Protein AF-A0A2N1M7S3-F1 (afdb_monomer_lite)

Secondary structure (DSSP, 8-state):
--HHHHHHHHHH-HHHHTSTTTHHHHHHHHTTEEE---TT--SS--EEEETTEEEE----EEEHHHHHHEEEEEEPPGGGT-S-SSPPEEEEE-HHHHHHHHHHHHHHHHHHHHHHHHHHHHHHHHHHHHHHHHHHHH-HHHHHHHHTT----PPP---EEE--SSS-EEE-SHHHHHHHHHHHHHHSS---SS--SSGGGS-HHHHHHSSPPTTS-GGGGTTTTSPPPHHHHHHHHHHSPSSPPP-TT---HHHHHT--HHHHHHHHHHHHHHHHHT---HHHHTT-

Sequence (288 aa):
MHLDTYYPIYFNRPSTASQRAYRLLYHLLSHGYEETFPVNASDSLGTFHRDDQVTRIDYVWSCSMLKSFALTSYIFDAQDTCSSDHNPIITQDGFNFLLKSLKTISSALHGLLLLKEKDFQNSSIRAKLDDRDNNFETDISSFIDSALSRTRRRITLDRVFIDHPTQPKLLTDPLDIDDAVINHFQNFVPIKSSPPDNISDLPQRWSSAYHPMDDVDSSIYNSLLDPPTLEEWLSTVSSMPNDKAPGPSMITYEMLKHLGPNTSALVLILVQSCFHTADIPDLWRQAM

Radius of gyration: 50.98 Å; chains: 1; bounding box: 104×65×114 Å

Structure (mmCIF, N/CA/C/O backbone):
data_AF-A0A2N1M7S3-F1
#
_entry.id   AF-A0A2N1M7S3-F1
#
loop_
_atom_site.group_PDB
_atom_site.id
_atom_site.type_symbol
_atom_site.label_atom_id
_atom_site.label_alt_id
_atom_site.label_comp_id
_atom_site.label_asym_id
_atom_site.label_entity_id
_atom_site.label_seq_id
_atom_site.pdbx_PDB_ins_code
_atom_site.Cartn_x
_atom_site.Cartn_y
_atom_site.Cartn_z
_atom_site.occupancy
_atom_site.B_iso_or_equiv
_atom_site.auth_seq_id
_atom_site.auth_comp_id
_atom_site.auth_asym_id
_atom_site.auth_atom_id
_atom_site.pdbx_PDB_model_num
ATOM 1 N N . MET A 1 1 ? -50.279 -18.427 59.070 1.00 56.03 1 MET A N 1
ATOM 2 C CA . MET A 1 1 ? -49.983 -19.625 58.245 1.00 56.03 1 MET A CA 1
ATOM 3 C C . MET A 1 1 ? -48.495 -19.868 58.365 1.00 56.03 1 MET A C 1
ATOM 5 O O . MET A 1 1 ? -47.764 -18.953 58.036 1.00 56.03 1 MET A O 1
ATOM 9 N N . HIS A 1 2 ? -48.062 -21.020 58.882 1.00 67.94 2 HIS A N 1
ATOM 10 C CA . HIS A 1 2 ? -46.645 -21.258 59.170 1.00 67.94 2 HIS A CA 1
ATOM 11 C C . HIS A 1 2 ? -45.847 -21.517 57.885 1.00 67.94 2 HIS A C 1
ATOM 13 O O . HIS A 1 2 ? -46.231 -22.387 57.098 1.00 67.94 2 HIS A O 1
ATOM 19 N N . LEU A 1 3 ? -44.748 -20.782 57.671 1.00 71.19 3 LEU A N 1
ATOM 20 C CA . LEU A 1 3 ? -43.849 -20.982 56.526 1.00 71.19 3 LEU A CA 1
ATOM 21 C C . LEU A 1 3 ? -43.337 -22.423 56.422 1.00 71.19 3 LEU A C 1
ATOM 23 O O . LEU A 1 3 ? -43.248 -22.955 55.317 1.00 71.19 3 LEU A O 1
ATOM 27 N N . ASP A 1 4 ? -43.145 -23.091 57.559 1.00 74.25 4 ASP A N 1
ATOM 28 C CA . ASP A 1 4 ? -42.771 -24.509 57.649 1.00 74.25 4 ASP A CA 1
ATOM 29 C C . ASP A 1 4 ? -43.756 -25.438 56.932 1.00 74.25 4 ASP A C 1
ATOM 31 O O . ASP A 1 4 ? -43.388 -26.490 56.415 1.00 74.25 4 ASP A O 1
ATOM 35 N N . THR A 1 5 ? -45.031 -25.045 56.868 1.00 79.12 5 THR A N 1
ATOM 36 C CA . THR A 1 5 ? -46.065 -25.791 56.142 1.00 79.12 5 THR A CA 1
ATOM 37 C C . THR A 1 5 ? -46.081 -25.434 54.655 1.00 79.12 5 THR A C 1
ATOM 39 O O . THR A 1 5 ? -46.491 -26.246 53.828 1.00 79.12 5 THR A O 1
ATOM 42 N N . TYR A 1 6 ? -45.635 -24.229 54.294 1.00 83.75 6 TYR A N 1
ATOM 43 C CA . TYR A 1 6 ? -45.672 -23.734 52.921 1.00 83.75 6 TYR A CA 1
ATOM 44 C C . TYR A 1 6 ? -44.452 -24.145 52.086 1.00 83.75 6 TYR A C 1
ATOM 46 O O . TYR A 1 6 ? -44.628 -24.547 50.935 1.00 83.75 6 TYR A O 1
ATOM 54 N N . TYR A 1 7 ? -43.236 -24.118 52.643 1.00 85.19 7 TYR A N 1
ATOM 55 C CA . TYR A 1 7 ? -42.016 -24.502 51.918 1.00 85.19 7 TYR A CA 1
ATOM 56 C C . TYR A 1 7 ? -42.112 -25.896 51.263 1.00 85.19 7 TYR A C 1
ATOM 58 O O . TYR A 1 7 ? -41.830 -26.004 50.065 1.00 85.19 7 TYR A O 1
ATOM 66 N N . PRO A 1 8 ? -42.595 -26.955 51.948 1.00 87.31 8 PRO A N 1
ATOM 67 C CA . PRO A 1 8 ? -42.779 -28.263 51.320 1.00 87.31 8 PRO A CA 1
ATOM 68 C C . PRO A 1 8 ? -43.781 -28.248 50.160 1.00 87.31 8 PRO A C 1
ATOM 70 O O . PRO A 1 8 ? -43.613 -29.000 49.202 1.00 87.31 8 PRO A O 1
ATOM 73 N N . ILE A 1 9 ? -44.818 -27.405 50.221 1.00 84.88 9 ILE A N 1
ATOM 74 C CA . ILE A 1 9 ? -45.814 -27.260 49.150 1.00 84.88 9 ILE A CA 1
ATOM 75 C C . ILE A 1 9 ? -45.188 -26.545 47.951 1.00 84.88 9 ILE A C 1
ATOM 77 O O . ILE A 1 9 ? -45.382 -26.983 46.821 1.00 84.88 9 ILE A O 1
ATOM 81 N N . TYR A 1 10 ? -44.406 -25.491 48.187 1.00 86.25 10 TYR A N 1
ATOM 82 C CA . TYR A 1 10 ? -43.707 -24.756 47.136 1.00 86.25 10 TYR A CA 1
ATOM 83 C C . TYR A 1 10 ? -42.736 -25.647 46.351 1.00 86.25 10 TYR A C 1
ATOM 85 O O . TYR A 1 10 ? -42.831 -25.719 45.127 1.00 86.25 10 TYR A O 1
ATOM 93 N N . PHE A 1 11 ? -41.862 -26.384 47.046 1.00 86.69 11 PHE A N 1
ATOM 94 C CA . PHE A 1 11 ? -40.849 -27.219 46.393 1.00 86.69 11 PHE A CA 1
ATOM 95 C C . PHE A 1 11 ? -41.417 -28.493 45.756 1.00 86.69 11 PHE A C 1
ATOM 97 O O . PHE A 1 11 ? -40.947 -28.900 44.697 1.00 86.69 11 PHE A O 1
ATOM 104 N N . ASN A 1 12 ? -42.433 -29.120 46.363 1.00 89.62 12 ASN A N 1
ATOM 105 C CA . ASN A 1 12 ? -42.931 -30.422 45.900 1.00 89.62 12 ASN A CA 1
ATOM 106 C C . ASN A 1 12 ? -44.232 -30.344 45.081 1.00 89.62 12 ASN A C 1
ATOM 108 O O . ASN A 1 12 ? -44.591 -31.316 44.418 1.00 89.62 12 ASN A O 1
ATOM 112 N N . ARG A 1 13 ? -44.986 -29.234 45.145 1.00 87.88 13 ARG A N 1
ATOM 113 C CA . ARG A 1 13 ? -46.305 -29.068 44.493 1.00 87.88 13 ARG A CA 1
ATOM 114 C C . ARG A 1 13 ? -46.507 -27.645 43.929 1.00 87.88 13 ARG A C 1
ATOM 116 O O . ARG A 1 13 ? -47.438 -26.944 44.342 1.00 87.88 13 ARG A O 1
ATOM 123 N N . PRO A 1 14 ? -45.711 -27.212 42.934 1.00 83.50 14 PRO A N 1
ATOM 124 C CA . PRO A 1 14 ? -45.718 -25.831 42.435 1.00 83.50 14 PRO A CA 1
ATOM 125 C C . PRO A 1 14 ? -47.067 -25.369 41.853 1.00 83.50 14 PRO A C 1
ATOM 127 O O . PRO A 1 14 ? -47.434 -24.204 41.992 1.00 83.50 14 PRO A O 1
ATOM 130 N N . SER A 1 15 ? -47.865 -26.274 41.274 1.00 83.94 15 SER A N 1
ATOM 131 C CA . SER A 1 15 ? -49.229 -25.975 40.799 1.00 83.94 15 SER A CA 1
ATOM 132 C C . SER A 1 15 ? -50.220 -25.667 41.927 1.00 83.94 15 SER A C 1
ATOM 134 O O . SER A 1 15 ? -51.195 -24.950 41.721 1.00 83.94 15 SER A O 1
ATOM 136 N N . THR A 1 16 ? -49.984 -26.212 43.122 1.00 84.81 16 THR A N 1
ATOM 137 C CA . THR A 1 16 ? -50.771 -25.916 44.328 1.00 84.81 16 THR A CA 1
ATOM 138 C C . THR A 1 16 ? -50.261 -24.640 44.992 1.00 84.81 16 THR A C 1
ATOM 140 O O . THR A 1 16 ? -51.052 -23.808 45.429 1.00 84.81 16 THR A O 1
ATOM 143 N N . ALA A 1 17 ? -48.940 -24.448 45.001 1.00 83.50 17 ALA A N 1
ATOM 144 C CA . ALA A 1 17 ? -48.299 -23.260 45.550 1.00 83.50 17 ALA A CA 1
ATOM 145 C C . ALA A 1 17 ? -48.655 -21.968 44.790 1.00 83.50 17 ALA A C 1
ATOM 147 O O . ALA A 1 17 ? -48.697 -20.904 45.389 1.00 83.50 17 ALA A O 1
ATOM 148 N N . SER A 1 18 ? -48.978 -22.033 43.496 1.00 84.31 18 SER A N 1
ATOM 149 C CA . SER A 1 18 ? -49.369 -20.854 42.704 1.00 84.31 18 SER A CA 1
ATOM 150 C C . SER A 1 18 ? -50.844 -20.438 42.851 1.00 84.31 18 SER A C 1
ATOM 152 O O . SER A 1 18 ? -51.267 -19.432 42.273 1.00 84.31 18 SER A O 1
ATOM 154 N N . GLN A 1 19 ? -51.649 -21.178 43.623 1.00 88.06 19 GLN A N 1
ATOM 155 C CA . GLN A 1 19 ? -53.076 -20.893 43.799 1.00 88.06 19 GLN A CA 1
ATOM 156 C C . GLN A 1 19 ? -53.338 -19.633 44.637 1.00 88.06 19 GLN A C 1
ATOM 158 O O . GLN A 1 19 ? -52.488 -19.159 45.388 1.00 88.06 19 GLN A O 1
ATOM 163 N N . ARG A 1 20 ? -54.569 -19.104 44.552 1.00 78.44 20 ARG A N 1
ATOM 164 C CA . ARG A 1 20 ? -54.991 -17.840 45.188 1.00 78.44 20 ARG A CA 1
ATOM 165 C C . ARG A 1 20 ? -54.622 -17.735 46.673 1.00 78.44 20 ARG A C 1
ATOM 167 O O . ARG A 1 20 ? -54.255 -16.650 47.105 1.00 78.44 20 ARG A O 1
ATOM 174 N N . ALA A 1 21 ? -54.687 -18.836 47.423 1.00 81.81 21 ALA A N 1
ATOM 175 C CA . ALA A 1 21 ? -54.357 -18.865 48.850 1.00 81.81 21 ALA A CA 1
ATOM 176 C C . ALA A 1 21 ? -52.867 -18.600 49.154 1.00 81.81 21 ALA A C 1
ATOM 178 O O . ALA A 1 21 ? -52.540 -18.150 50.246 1.00 81.81 21 ALA A O 1
ATOM 179 N N . TYR A 1 22 ? -51.977 -18.842 48.190 1.00 81.81 22 TYR A N 1
ATOM 180 C CA . TYR A 1 22 ? -50.519 -18.820 48.357 1.00 81.81 22 TYR A CA 1
ATOM 181 C C . TYR A 1 22 ? -49.803 -17.876 47.387 1.00 81.81 22 TYR A C 1
ATOM 183 O O . TYR A 1 22 ? -48.579 -17.760 47.398 1.00 81.81 22 TYR A O 1
ATOM 191 N N . ARG A 1 23 ? -50.570 -17.179 46.545 1.00 84.69 23 ARG A N 1
ATOM 192 C CA . ARG A 1 23 ? -50.072 -16.400 45.409 1.00 84.69 23 ARG A CA 1
ATOM 193 C C . ARG A 1 23 ? -48.968 -15.406 45.782 1.00 84.69 23 ARG A C 1
ATOM 195 O O . ARG A 1 23 ? -48.033 -15.239 45.008 1.00 84.69 23 ARG A O 1
ATOM 202 N N . LEU A 1 24 ? -49.063 -14.773 46.954 1.00 83.44 24 LEU A N 1
ATOM 203 C CA . LEU A 1 24 ? -48.052 -13.830 47.442 1.00 83.44 24 LEU A CA 1
ATOM 204 C C . LEU A 1 24 ? -46.734 -14.532 47.797 1.00 83.44 24 LEU A C 1
ATOM 206 O O . LEU A 1 24 ? -45.680 -14.133 47.314 1.00 83.44 24 LEU A O 1
ATOM 210 N N . LEU A 1 25 ? -46.793 -15.602 48.593 1.00 85.12 25 LEU A N 1
ATOM 211 C CA . LEU A 1 25 ? -45.605 -16.358 48.998 1.00 85.12 25 LEU A CA 1
ATOM 212 C C . LEU A 1 25 ? -44.925 -17.017 47.790 1.00 85.12 25 LEU A C 1
ATOM 214 O O . LEU A 1 25 ? -43.701 -17.037 47.693 1.00 85.12 25 LEU A O 1
ATOM 218 N N . TYR A 1 26 ? -45.715 -17.515 46.834 1.00 87.25 26 TYR A N 1
ATOM 219 C CA . TYR A 1 26 ? -45.204 -18.017 45.559 1.00 87.25 26 TYR A CA 1
ATOM 220 C C . TYR A 1 26 ? -44.494 -16.925 44.761 1.00 87.25 26 TYR A C 1
ATOM 222 O O . TYR A 1 26 ? -43.410 -17.157 44.230 1.00 87.25 26 TYR A O 1
ATOM 230 N N . HIS A 1 27 ? -45.086 -15.731 44.675 1.00 88.38 27 HIS A N 1
ATOM 231 C CA . HIS A 1 27 ? -44.488 -14.606 43.964 1.00 88.38 27 HIS A CA 1
ATOM 232 C C . HIS A 1 27 ? -43.131 -14.216 44.563 1.00 88.38 27 HIS A C 1
ATOM 234 O O . HIS A 1 27 ? -42.156 -14.127 43.824 1.00 88.38 27 HIS A O 1
ATOM 240 N N . LEU A 1 28 ? -43.048 -14.077 45.887 1.00 86.19 28 LEU A N 1
ATOM 241 C CA . LEU A 1 28 ? -41.812 -13.712 46.583 1.00 86.19 28 LEU A CA 1
ATOM 242 C C . LEU A 1 28 ? -40.692 -14.735 46.332 1.00 86.19 28 LEU A C 1
ATOM 244 O O . LEU A 1 28 ? -39.624 -14.367 45.844 1.00 86.19 28 LEU A O 1
ATOM 248 N N . LEU A 1 29 ? -40.959 -16.024 46.556 1.00 86.75 29 LEU A N 1
ATOM 249 C CA . LEU A 1 29 ? -39.958 -17.077 46.345 1.00 86.75 29 LEU A CA 1
ATOM 250 C C . LEU A 1 29 ? -39.549 -17.227 44.875 1.00 86.75 29 LEU A C 1
ATOM 252 O O . LEU A 1 29 ? -38.367 -17.390 44.577 1.00 86.75 29 LEU A O 1
ATOM 256 N N . SER A 1 30 ? -40.503 -17.145 43.942 1.00 87.38 30 SER A N 1
ATOM 257 C CA . SER A 1 30 ? -40.207 -17.267 42.504 1.00 87.38 30 SER A CA 1
ATOM 258 C C . SER A 1 30 ? -39.369 -16.111 41.956 1.00 87.38 30 SER A C 1
ATOM 260 O O . SER A 1 30 ? -38.712 -16.279 40.932 1.00 87.38 30 SER A O 1
ATOM 262 N N . HIS A 1 31 ? -39.357 -14.964 42.642 1.00 86.56 31 HIS A N 1
ATOM 263 C CA . HIS A 1 31 ? -38.557 -13.791 42.283 1.00 86.56 31 HIS A CA 1
ATOM 264 C C . HIS A 1 31 ? -37.302 -13.639 43.161 1.00 86.56 31 HIS A C 1
ATOM 266 O O . HIS A 1 31 ? -36.657 -12.593 43.129 1.00 86.56 31 HIS A O 1
ATOM 272 N N . GLY A 1 32 ? -36.932 -14.673 43.929 1.00 83.75 32 GLY A N 1
ATOM 273 C CA . GLY A 1 32 ? -35.680 -14.706 44.694 1.00 83.75 32 GLY A CA 1
ATOM 274 C C . GLY A 1 32 ? -35.678 -13.852 45.964 1.00 83.75 32 GLY A C 1
ATOM 275 O O . GLY A 1 32 ? -34.606 -13.498 46.457 1.00 83.75 32 GLY A O 1
ATOM 276 N N . TYR A 1 33 ? -36.856 -13.507 46.492 1.00 83.94 33 TYR A N 1
ATOM 277 C CA . TYR A 1 33 ? -36.962 -12.934 47.830 1.00 83.94 33 TYR A CA 1
ATOM 278 C C . TYR A 1 33 ? -36.791 -14.034 48.874 1.00 83.94 33 TYR A C 1
ATOM 280 O O . TYR A 1 33 ? -37.297 -15.147 48.723 1.00 83.94 33 TYR A O 1
ATOM 288 N N . GLU A 1 34 ? -36.105 -13.694 49.953 1.00 81.19 34 GLU A N 1
ATOM 289 C CA . GLU A 1 34 ? -35.848 -14.563 51.091 1.00 81.19 34 GLU A CA 1
ATOM 290 C C . GLU A 1 34 ? -36.467 -13.967 52.351 1.00 81.19 34 GLU A C 1
ATOM 292 O O . GLU A 1 34 ? -36.552 -12.746 52.506 1.00 81.19 34 GLU A O 1
ATOM 297 N N . GLU A 1 35 ? -36.852 -14.833 53.280 1.00 77.25 35 GLU A N 1
ATOM 298 C CA . GLU A 1 35 ? -37.210 -14.410 54.626 1.00 77.25 35 GLU A CA 1
ATOM 299 C C . GLU A 1 35 ? -35.984 -13.799 55.332 1.00 77.25 35 GLU A C 1
ATOM 301 O O . GLU A 1 35 ? -34.856 -14.315 55.265 1.00 77.25 35 GLU A O 1
ATOM 306 N N . THR A 1 36 ? -36.203 -12.667 55.994 1.00 71.25 36 THR A N 1
ATOM 307 C CA . THR A 1 36 ? -35.181 -11.931 56.739 1.00 71.25 36 THR A CA 1
ATOM 308 C C . THR A 1 36 ? -35.584 -11.776 58.191 1.00 71.25 36 THR A C 1
ATOM 310 O O . THR A 1 36 ? -36.668 -11.276 58.481 1.00 71.25 36 THR A O 1
ATOM 313 N N . PHE A 1 37 ? -34.675 -12.127 59.098 1.00 66.81 37 PHE A N 1
ATOM 314 C CA . PHE A 1 37 ? -34.850 -11.920 60.531 1.00 66.81 37 PHE A CA 1
ATOM 315 C C . PHE A 1 37 ? -34.130 -10.631 60.953 1.00 66.81 37 PHE A C 1
ATOM 317 O O . PHE A 1 37 ? -32.924 -10.515 60.710 1.00 66.81 37 PHE A O 1
ATOM 324 N N . PRO A 1 38 ? -34.825 -9.648 61.553 1.00 61.34 38 PRO A N 1
ATOM 325 C CA . PRO A 1 38 ? -34.168 -8.485 62.127 1.00 61.34 38 PRO A CA 1
ATOM 326 C C . PRO A 1 38 ? -33.358 -8.904 63.361 1.00 61.34 38 PRO A C 1
ATOM 328 O O . PRO A 1 38 ? -33.776 -9.762 64.135 1.00 61.34 38 PRO A O 1
ATOM 331 N N . VAL A 1 39 ? -32.197 -8.274 63.556 1.00 55.41 39 VAL A N 1
ATOM 332 C CA . VAL A 1 39 ? -31.203 -8.653 64.584 1.00 55.41 39 VAL A CA 1
ATOM 333 C C . VAL A 1 39 ? -31.755 -8.556 66.017 1.00 55.41 39 VAL A C 1
ATOM 335 O O . VAL A 1 39 ? -31.277 -9.255 66.904 1.00 55.41 39 VAL A O 1
ATOM 338 N N . ASN A 1 40 ? -32.790 -7.737 66.235 1.00 51.50 40 ASN A N 1
ATOM 339 C CA . ASN A 1 40 ? -33.391 -7.484 67.548 1.00 51.50 40 ASN A CA 1
ATOM 340 C C . ASN A 1 40 ? -34.752 -8.157 67.774 1.00 51.50 40 ASN A C 1
ATOM 342 O O . ASN A 1 40 ? -35.423 -7.836 68.756 1.00 51.50 40 ASN A O 1
ATOM 346 N N . ALA A 1 41 ? -35.186 -9.071 66.903 1.00 54.47 41 ALA A N 1
ATOM 347 C CA . ALA A 1 41 ? -36.333 -9.897 67.251 1.00 54.47 41 ALA A CA 1
ATOM 348 C C . ALA A 1 41 ? -35.929 -10.805 68.423 1.00 54.47 41 ALA A C 1
ATOM 350 O O . ALA A 1 41 ? -35.120 -11.718 68.262 1.00 54.47 41 ALA A O 1
ATOM 351 N N . SER A 1 42 ? -36.503 -10.562 69.608 1.00 55.09 42 SER A N 1
ATOM 352 C CA . SER A 1 42 ? -36.704 -11.644 70.577 1.00 55.09 42 SER A CA 1
ATOM 353 C C . SER A 1 42 ? -37.627 -12.692 69.936 1.00 55.09 42 SER A C 1
ATOM 355 O O . SER A 1 42 ? -37.965 -12.570 68.762 1.00 55.09 42 SER A O 1
ATOM 357 N N . ASP A 1 43 ? -38.060 -13.729 70.646 1.00 58.72 43 ASP A N 1
ATOM 358 C CA . ASP A 1 43 ? -38.834 -14.857 70.087 1.00 58.72 43 ASP A CA 1
ATOM 359 C C . ASP A 1 43 ? -40.128 -14.487 69.289 1.00 58.72 43 ASP A C 1
ATOM 361 O O . ASP A 1 43 ? -40.841 -15.368 68.810 1.00 58.72 43 ASP A O 1
ATOM 365 N N . SER A 1 44 ? -40.448 -13.194 69.114 1.00 64.88 44 SER A N 1
ATOM 366 C CA . SER A 1 44 ? -41.440 -12.644 68.186 1.00 64.88 44 SER A CA 1
ATOM 367 C C . SER A 1 44 ? -40.939 -11.389 67.431 1.00 64.88 44 SER A C 1
ATOM 369 O O . SER A 1 44 ? -40.225 -10.562 67.994 1.00 64.88 44 SER A O 1
ATOM 371 N N . LEU A 1 45 ? -41.398 -11.186 66.185 1.00 66.69 45 LEU A N 1
ATOM 372 C CA . LEU A 1 45 ? -41.107 -10.005 65.339 1.00 66.69 45 LEU A CA 1
ATOM 373 C C . LEU A 1 45 ? -41.840 -8.712 65.771 1.00 66.69 45 LEU A C 1
ATOM 375 O O . LEU A 1 45 ? -41.744 -7.696 65.084 1.00 66.69 45 LEU A O 1
ATOM 379 N N . GLY A 1 46 ? -42.578 -8.736 66.885 1.00 71.69 46 GLY A N 1
ATOM 380 C CA . GLY A 1 46 ? -43.366 -7.604 67.382 1.00 71.69 46 GLY A CA 1
ATOM 381 C C . GLY A 1 46 ? -44.785 -7.501 66.802 1.00 71.69 46 GLY A C 1
ATOM 382 O O . GLY A 1 46 ? -45.317 -8.440 66.197 1.00 71.69 46 GLY A O 1
ATOM 383 N N . THR A 1 47 ? -45.429 -6.355 67.032 1.00 70.44 47 THR A N 1
ATOM 384 C CA . THR A 1 47 ? -46.812 -6.062 66.628 1.00 70.44 47 THR A CA 1
ATOM 385 C C . THR A 1 47 ? -46.891 -4.829 65.728 1.00 70.44 47 THR A C 1
ATOM 387 O O . THR A 1 47 ? -46.121 -3.887 65.861 1.00 70.44 47 THR A O 1
ATOM 390 N N . PHE A 1 48 ? -47.835 -4.859 64.794 1.00 69.75 48 PHE A N 1
ATOM 391 C CA . PHE A 1 48 ? -48.268 -3.774 63.924 1.00 69.75 48 PHE A CA 1
ATOM 392 C C . PHE A 1 48 ? -49.539 -3.148 64.496 1.00 69.75 48 PHE A C 1
ATOM 394 O O . PHE A 1 48 ? -50.508 -3.867 64.758 1.00 69.75 48 PHE A O 1
ATOM 401 N N . HIS A 1 49 ? -49.540 -1.827 64.646 1.00 66.88 49 HIS A N 1
ATOM 402 C CA . HIS A 1 49 ? -50.686 -1.053 65.106 1.00 66.88 49 HIS A CA 1
ATOM 403 C C . HIS A 1 49 ? -51.326 -0.300 63.931 1.00 66.88 49 HIS A C 1
ATOM 405 O O . HIS A 1 49 ? -50.645 0.369 63.158 1.00 66.88 49 HIS A O 1
ATOM 411 N N . ARG A 1 50 ? -52.652 -0.387 63.804 1.00 65.88 50 ARG A N 1
ATOM 412 C CA . ARG A 1 50 ? -53.462 0.365 62.838 1.00 65.88 50 ARG A CA 1
ATOM 413 C C . ARG A 1 50 ? -54.736 0.835 63.512 1.00 65.88 50 ARG A C 1
ATOM 415 O O . ARG A 1 50 ? -55.579 0.006 63.847 1.00 65.88 50 ARG A O 1
ATOM 422 N N . ASP A 1 51 ? -54.893 2.147 63.652 1.00 68.00 51 ASP A N 1
ATOM 423 C CA . ASP A 1 51 ? -55.989 2.735 64.425 1.00 68.00 51 ASP A CA 1
ATOM 424 C C . ASP A 1 51 ? -56.067 2.052 65.815 1.00 68.00 51 ASP A C 1
ATOM 426 O O . ASP A 1 51 ? -55.052 1.970 66.508 1.00 68.00 51 ASP A O 1
ATOM 430 N N . ASP A 1 52 ? -57.218 1.480 66.183 1.00 72.50 52 ASP A N 1
ATOM 431 C CA . ASP A 1 52 ? -57.420 0.714 67.427 1.00 72.50 52 ASP A CA 1
ATOM 432 C C . ASP A 1 52 ? -57.085 -0.793 67.308 1.00 72.50 52 ASP A C 1
ATOM 434 O O . ASP A 1 52 ? -57.336 -1.572 68.231 1.00 72.50 52 ASP A O 1
ATOM 438 N N . GLN A 1 53 ? -56.563 -1.252 66.165 1.00 66.88 53 GLN A N 1
ATOM 439 C CA . GLN A 1 53 ? -56.263 -2.664 65.913 1.00 66.88 53 GLN A CA 1
ATOM 440 C C . GLN A 1 53 ? -54.771 -2.969 66.023 1.00 66.88 53 GLN A C 1
ATOM 442 O O . GLN A 1 53 ? -53.926 -2.284 65.453 1.00 66.88 53 GLN A O 1
ATOM 447 N N . VAL A 1 54 ? -54.456 -4.069 66.708 1.00 74.38 54 VAL A N 1
ATOM 448 C CA . VAL A 1 54 ? -53.093 -4.584 66.864 1.00 74.38 54 VAL A CA 1
ATOM 449 C C . VAL A 1 54 ? -53.010 -5.955 66.207 1.00 74.38 54 VAL A C 1
ATOM 451 O O . VAL A 1 54 ? -53.765 -6.863 66.557 1.00 74.38 54 VAL A O 1
ATOM 454 N N . THR A 1 55 ? -52.092 -6.128 65.260 1.00 73.75 55 THR A N 1
ATOM 455 C CA . THR A 1 55 ? -51.838 -7.414 64.592 1.00 73.75 55 THR A CA 1
ATOM 456 C C . THR A 1 55 ? -50.388 -7.831 64.766 1.00 73.75 55 THR A C 1
ATOM 458 O O . THR A 1 55 ? -49.498 -6.993 64.801 1.00 73.75 55 THR A O 1
ATOM 461 N N . ARG A 1 56 ? -50.113 -9.127 64.888 1.00 74.06 56 ARG A N 1
ATOM 462 C CA . ARG A 1 56 ? -48.738 -9.622 65.016 1.00 74.06 56 ARG A CA 1
ATOM 463 C C . ARG A 1 56 ? -48.037 -9.627 63.657 1.00 74.06 56 ARG A C 1
ATOM 465 O O . ARG A 1 56 ? -48.638 -10.027 62.662 1.00 74.06 56 ARG A O 1
ATOM 472 N N . ILE A 1 57 ? -46.764 -9.242 63.627 1.00 75.56 57 ILE A N 1
ATOM 473 C CA . ILE A 1 57 ? -45.920 -9.429 62.444 1.00 75.56 57 ILE A CA 1
ATOM 474 C C . ILE A 1 57 ? -45.431 -10.879 62.454 1.00 75.56 57 ILE A C 1
ATOM 476 O O . ILE A 1 57 ? -44.774 -11.305 63.400 1.00 75.56 57 ILE A O 1
ATOM 480 N N . ASP A 1 58 ? -45.772 -11.646 61.418 1.00 71.94 58 ASP A N 1
ATOM 481 C CA . ASP A 1 58 ? -45.361 -13.051 61.316 1.00 71.94 58 ASP A CA 1
ATOM 482 C C . ASP A 1 58 ? -44.114 -13.241 60.435 1.00 71.94 58 ASP A C 1
ATOM 484 O O . ASP A 1 58 ? -43.314 -14.118 60.741 1.00 71.94 58 ASP A O 1
ATOM 488 N N . TYR A 1 59 ? -43.926 -12.433 59.377 1.00 74.94 59 TYR A N 1
ATOM 489 C CA . TYR A 1 59 ? -42.852 -12.615 58.383 1.00 74.94 59 TYR A CA 1
ATOM 490 C C . TYR A 1 59 ? -42.351 -11.293 57.792 1.00 74.94 59 TYR A C 1
ATOM 492 O O . TYR A 1 59 ? -43.151 -10.408 57.490 1.00 74.94 59 TYR A O 1
ATOM 500 N N . VAL A 1 60 ? -41.045 -11.207 57.525 1.00 76.19 60 VAL A N 1
ATOM 501 C CA . VAL A 1 60 ? -40.411 -10.115 56.767 1.00 76.19 60 VAL A CA 1
ATOM 502 C C . VAL A 1 60 ? -39.613 -10.717 55.612 1.00 76.19 60 VAL A C 1
ATOM 504 O O . VAL A 1 60 ? -38.887 -11.688 55.804 1.00 76.19 60 VAL A O 1
ATOM 507 N N . TRP A 1 61 ? -39.749 -10.151 54.412 1.00 79.00 61 TRP A N 1
ATOM 508 C CA . TRP A 1 61 ? -39.107 -10.649 53.192 1.00 79.00 61 TRP A CA 1
ATOM 509 C C . TRP A 1 61 ? -38.237 -9.569 52.552 1.00 79.00 61 TRP A C 1
ATOM 511 O O . TRP A 1 61 ? -38.654 -8.415 52.461 1.00 79.00 61 TRP A O 1
ATOM 521 N N . SER A 1 62 ? -37.058 -9.946 52.055 1.00 76.06 62 SER A N 1
ATOM 522 C CA . SER A 1 62 ? -36.150 -9.050 51.332 1.00 76.06 62 SER A CA 1
ATOM 523 C C . SER A 1 62 ? -35.468 -9.757 50.164 1.00 76.06 62 SER A C 1
ATOM 525 O O . SER A 1 62 ? -35.340 -10.978 50.138 1.00 76.06 62 SER A O 1
ATOM 527 N N . CYS A 1 63 ? -35.013 -8.985 49.181 1.00 78.69 63 CYS A N 1
ATOM 528 C CA . CYS A 1 63 ? -34.187 -9.504 48.095 1.00 78.69 63 CYS A CA 1
ATOM 529 C C . CYS A 1 63 ? -32.831 -9.975 48.648 1.00 78.69 63 CYS A C 1
ATOM 531 O O . CYS A 1 63 ? -32.214 -9.283 49.465 1.00 78.69 63 CYS A O 1
ATOM 533 N N . SER A 1 64 ? -32.337 -11.118 48.166 1.00 74.62 64 SER A N 1
ATOM 534 C CA . SER A 1 64 ? -31.050 -11.702 48.579 1.00 74.62 64 SER A CA 1
ATOM 535 C C . SER A 1 64 ? -29.873 -10.724 48.451 1.00 74.62 64 SER A C 1
ATOM 537 O O . SER A 1 64 ? -28.999 -10.685 49.318 1.00 74.62 64 SER A O 1
ATOM 539 N N . MET A 1 65 ? -29.888 -9.855 47.431 1.00 69.44 65 MET A N 1
ATOM 540 C CA . MET A 1 65 ? -28.888 -8.795 47.293 1.00 69.44 65 MET A CA 1
ATOM 541 C C . MET A 1 65 ? -28.926 -7.817 48.470 1.00 69.44 65 MET A C 1
ATOM 543 O O . MET A 1 65 ? -27.883 -7.544 49.051 1.00 69.44 65 MET A O 1
ATOM 547 N N . LEU A 1 66 ? -30.101 -7.326 48.873 1.00 67.62 66 LEU A N 1
ATOM 548 C CA . LEU A 1 66 ? -30.222 -6.365 49.978 1.00 67.62 66 LEU A CA 1
ATOM 549 C C . LEU A 1 66 ? -29.832 -6.989 51.320 1.00 67.62 66 LEU A C 1
ATOM 551 O O . LEU A 1 66 ? -29.140 -6.357 52.114 1.00 67.62 66 LEU A O 1
ATOM 555 N N . LYS A 1 67 ? -30.183 -8.261 51.539 1.00 67.62 67 LYS A N 1
ATOM 556 C CA . LYS A 1 67 ? -29.783 -9.024 52.731 1.00 67.62 67 LYS A CA 1
ATOM 557 C C . LYS A 1 67 ? -28.263 -9.088 52.909 1.00 67.62 67 LYS A C 1
ATOM 559 O O . LYS A 1 67 ? -27.785 -8.997 54.032 1.00 67.62 67 LYS A O 1
ATOM 564 N N . SER A 1 68 ? -27.500 -9.195 51.817 1.00 66.12 68 SER A N 1
ATOM 565 C CA . SER A 1 68 ? -26.030 -9.231 51.877 1.00 66.12 68 SER A CA 1
ATOM 566 C C . SER A 1 68 ? -25.376 -7.894 52.266 1.00 66.12 68 SER A C 1
ATOM 568 O O . SER A 1 68 ? -24.208 -7.880 52.653 1.00 66.12 68 SER A O 1
ATOM 570 N N . PHE A 1 69 ? -26.119 -6.781 52.192 1.00 62.00 69 PHE A N 1
ATOM 571 C CA . PHE A 1 69 ? -25.617 -5.428 52.474 1.00 62.00 69 PHE A CA 1
ATOM 572 C C . PHE A 1 69 ? -26.268 -4.758 53.692 1.00 62.00 69 PHE A C 1
ATOM 574 O O . PHE A 1 69 ? -25.765 -3.724 54.144 1.00 62.00 69 PHE A O 1
ATOM 581 N N . ALA A 1 70 ? -27.349 -5.332 54.222 1.00 62.66 70 ALA A N 1
ATOM 582 C CA . ALA A 1 70 ? -27.993 -4.884 55.448 1.00 62.66 70 ALA A CA 1
ATOM 583 C C . ALA A 1 70 ? -27.088 -5.205 56.648 1.00 62.66 70 ALA A C 1
ATOM 585 O O . ALA A 1 70 ? -26.852 -6.370 56.966 1.00 62.66 70 ALA A O 1
ATOM 586 N N . LEU A 1 71 ? -26.565 -4.168 57.311 1.00 59.94 71 LEU A N 1
ATOM 587 C CA . LEU A 1 71 ? -25.754 -4.323 58.524 1.00 59.94 71 LEU A CA 1
ATOM 588 C C . LEU A 1 71 ? -26.660 -4.529 59.741 1.00 59.94 71 LEU A C 1
ATOM 590 O O . LEU A 1 71 ? -26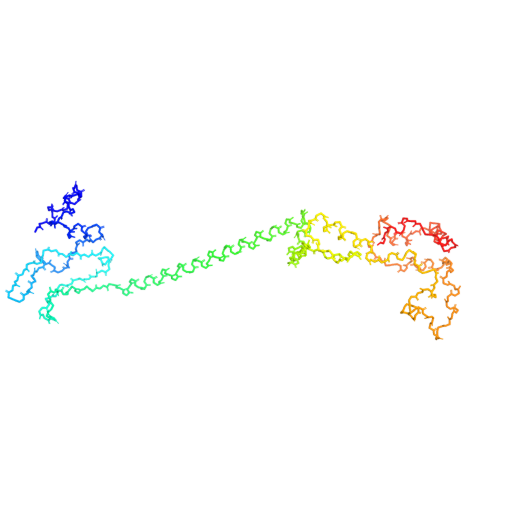.391 -5.383 60.581 1.00 59.94 71 LEU A O 1
ATOM 594 N N . THR A 1 72 ? -27.745 -3.755 59.814 1.00 60.69 72 THR A N 1
ATOM 595 C CA . THR A 1 72 ? -28.796 -3.859 60.833 1.00 60.69 72 THR A CA 1
ATOM 596 C C . THR A 1 72 ? -30.146 -3.445 60.235 1.00 60.69 72 THR A C 1
ATOM 598 O O . THR A 1 72 ? -30.216 -2.571 59.371 1.00 60.69 72 THR A O 1
ATOM 601 N N . SER A 1 73 ? -31.236 -4.083 60.667 1.00 62.19 73 SER A N 1
ATOM 602 C CA . SER A 1 73 ? -32.605 -3.738 60.260 1.00 62.19 73 SER A CA 1
ATOM 603 C C . SER A 1 73 ? -33.500 -3.589 61.486 1.00 62.19 73 SER A C 1
ATOM 605 O O . SER A 1 73 ? -33.438 -4.408 62.406 1.00 62.19 73 SER A O 1
ATOM 607 N N . TYR A 1 74 ? -34.309 -2.528 61.499 1.00 61.78 74 TYR A N 1
ATOM 608 C CA . TYR A 1 74 ? -35.226 -2.204 62.589 1.00 61.78 74 TYR A CA 1
ATOM 609 C C . TYR A 1 74 ? -36.628 -1.939 62.038 1.00 61.78 74 TYR A C 1
ATOM 611 O O . TYR A 1 74 ? -36.795 -1.268 61.017 1.00 61.78 74 TYR A O 1
ATOM 619 N N . ILE A 1 75 ? -37.636 -2.472 62.729 1.00 64.44 75 ILE A N 1
ATOM 620 C CA . ILE A 1 75 ? -39.048 -2.199 62.451 1.00 64.44 75 ILE A CA 1
ATOM 621 C C . ILE A 1 75 ? -39.463 -1.032 63.350 1.00 64.44 75 ILE A C 1
ATOM 623 O O . ILE A 1 75 ? -39.333 -1.135 64.569 1.00 64.44 75 ILE A O 1
ATOM 627 N N . PHE A 1 76 ? -39.940 0.062 62.756 1.00 62.56 76 PHE A N 1
ATOM 628 C CA . PHE A 1 76 ? -40.524 1.191 63.484 1.00 62.56 76 PHE A CA 1
ATOM 629 C C . PHE A 1 76 ? -42.050 1.138 63.406 1.00 62.56 76 PHE A C 1
ATOM 631 O O . PHE A 1 76 ? -42.610 0.719 62.388 1.00 62.56 76 PHE A O 1
ATOM 638 N N . ASP A 1 77 ? -42.719 1.569 64.477 1.00 60.78 77 ASP A N 1
ATOM 639 C CA . ASP A 1 77 ? -44.164 1.776 64.446 1.00 60.78 77 ASP A CA 1
ATOM 640 C C . ASP A 1 77 ? -44.475 3.031 63.614 1.00 60.78 77 ASP A C 1
ATOM 642 O O . ASP A 1 77 ? -43.907 4.104 63.843 1.00 60.78 77 ASP A O 1
ATOM 646 N N . ALA A 1 78 ? -45.345 2.902 62.607 1.00 57.94 78 ALA A N 1
ATOM 647 C CA . ALA A 1 78 ? -45.736 4.028 61.767 1.00 57.94 78 ALA A CA 1
ATOM 648 C C . ALA A 1 78 ? -46.445 5.127 62.565 1.00 57.94 78 ALA A C 1
ATOM 650 O O . ALA A 1 78 ? -46.336 6.288 62.172 1.00 57.94 78 ALA A O 1
ATOM 651 N N . GLN A 1 79 ? -47.112 4.800 63.682 1.00 59.25 79 GLN A N 1
ATOM 652 C CA . GLN A 1 79 ? -47.867 5.782 64.472 1.00 59.25 79 GLN A CA 1
ATOM 653 C C . GLN A 1 79 ? -46.996 6.937 64.991 1.00 59.25 79 GLN A C 1
ATOM 655 O O . GLN A 1 79 ? -47.488 8.057 65.128 1.00 59.25 79 GLN A O 1
ATOM 660 N N . ASP A 1 80 ? -45.696 6.699 65.189 1.00 58.47 80 ASP A N 1
ATOM 661 C CA . ASP A 1 80 ? -44.748 7.718 65.652 1.00 58.47 80 ASP A CA 1
ATOM 662 C C . ASP A 1 80 ? -44.289 8.680 64.537 1.00 58.47 80 ASP A C 1
ATOM 664 O O . ASP A 1 80 ? -43.673 9.709 64.820 1.00 58.47 80 ASP A O 1
ATOM 668 N N . THR A 1 81 ? -44.544 8.362 63.258 1.00 57.12 81 THR A N 1
ATOM 669 C CA . THR A 1 81 ? -43.922 9.066 62.117 1.00 57.12 81 THR A CA 1
ATOM 670 C C . THR A 1 81 ? -44.857 9.428 60.961 1.00 57.12 81 THR A C 1
ATOM 672 O O . THR A 1 81 ? -44.599 10.429 60.289 1.00 57.12 81 THR A O 1
ATOM 675 N N . CYS A 1 82 ? -45.930 8.677 60.692 1.00 57.59 82 CYS A N 1
ATOM 676 C CA . CYS A 1 82 ? -46.868 8.989 59.608 1.00 57.59 82 CYS A CA 1
ATOM 677 C C . CYS A 1 82 ? -48.249 8.330 59.776 1.00 57.59 82 CYS A C 1
ATOM 679 O O . CYS A 1 82 ? -48.398 7.290 60.402 1.00 57.59 82 CYS A O 1
ATOM 681 N N . SER A 1 83 ? -49.274 8.896 59.132 1.00 59.03 83 SER A N 1
ATOM 682 C CA . SER A 1 83 ? -50.633 8.327 59.067 1.00 59.03 83 SER A CA 1
ATOM 683 C C . SER A 1 83 ? -50.777 7.231 57.994 1.00 59.03 83 SER A C 1
ATOM 685 O O . SER A 1 83 ? -51.827 7.117 57.361 1.00 59.03 83 SER A O 1
ATOM 687 N N . SER A 1 84 ? -49.695 6.512 57.694 1.00 59.25 84 SER A N 1
ATOM 688 C CA . SER A 1 84 ? -49.657 5.469 56.666 1.00 59.25 84 SER A CA 1
ATOM 689 C C . SER A 1 84 ? -50.171 4.147 57.232 1.00 59.25 84 SER A C 1
ATOM 691 O O . SER A 1 84 ? -49.908 3.818 58.384 1.00 59.25 84 SER A O 1
ATOM 693 N N . ASP A 1 85 ? -50.839 3.346 56.404 1.00 56.81 85 ASP A N 1
ATOM 694 C CA . ASP A 1 85 ? -51.187 1.951 56.699 1.00 56.81 85 ASP A CA 1
ATOM 695 C C . ASP A 1 85 ? -50.020 0.974 56.433 1.00 56.81 85 ASP A C 1
ATOM 697 O O . ASP A 1 85 ? -50.190 -0.249 56.459 1.00 56.81 85 ASP A O 1
ATOM 701 N N . HIS A 1 86 ? -48.818 1.508 56.198 1.00 55.94 86 HIS A N 1
ATOM 702 C CA . HIS A 1 86 ? -47.576 0.769 55.992 1.00 55.94 86 HIS A CA 1
ATOM 703 C C . HIS A 1 86 ? -46.524 1.156 57.043 1.00 55.94 86 HIS A C 1
ATOM 705 O O . HIS A 1 86 ? -46.134 2.323 57.111 1.00 55.94 86 HIS A O 1
ATOM 711 N N . ASN A 1 87 ? -46.008 0.178 57.804 1.00 55.38 87 ASN A N 1
ATOM 712 C CA . ASN A 1 87 ? -44.874 0.398 58.710 1.00 55.38 87 ASN A CA 1
ATOM 713 C C . ASN A 1 87 ? -43.557 0.516 57.928 1.00 55.38 87 ASN A C 1
ATOM 715 O O . ASN A 1 87 ? -43.210 -0.411 57.186 1.00 55.38 87 ASN A O 1
ATOM 719 N N . PRO A 1 88 ? -42.794 1.611 58.095 1.00 58.06 88 PRO A N 1
ATOM 720 C CA . PRO A 1 88 ? -41.489 1.738 57.471 1.00 58.06 88 PRO A CA 1
ATOM 721 C C . PRO A 1 88 ? -40.485 0.791 58.145 1.00 58.06 88 PRO A C 1
ATOM 723 O O . PRO A 1 88 ? -40.248 0.851 59.352 1.00 58.06 88 PRO A O 1
ATOM 726 N N . ILE A 1 89 ? -39.853 -0.075 57.351 1.00 59.94 89 ILE A N 1
ATOM 727 C CA . ILE A 1 89 ? -38.655 -0.810 57.770 1.00 59.94 89 ILE A CA 1
ATOM 728 C C . ILE A 1 89 ? -37.458 0.074 57.429 1.00 59.94 89 ILE A C 1
ATOM 730 O O . ILE A 1 89 ? -37.231 0.373 56.256 1.00 59.94 89 ILE A O 1
ATOM 734 N N . ILE A 1 90 ? -36.693 0.493 58.439 1.00 57.94 90 ILE A N 1
ATOM 735 C CA . ILE A 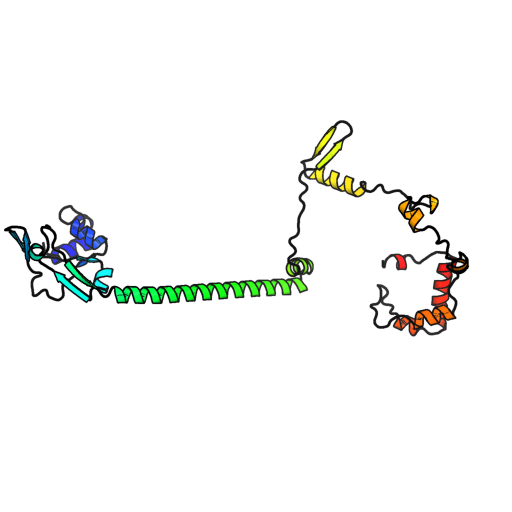1 90 ? -35.450 1.240 58.227 1.00 57.94 90 ILE A CA 1
ATOM 736 C C . ILE A 1 90 ? -34.294 0.248 58.320 1.00 57.94 90 ILE A C 1
ATOM 738 O O . ILE A 1 90 ? -34.041 -0.353 59.368 1.00 57.94 90 ILE A O 1
ATOM 742 N N . THR A 1 91 ? -33.592 0.073 57.205 1.00 58.56 91 THR A N 1
ATOM 743 C CA . THR A 1 91 ? -32.374 -0.731 57.126 1.00 58.56 91 THR A CA 1
ATOM 744 C C . THR A 1 91 ? -31.161 0.193 57.094 1.00 58.56 91 THR A C 1
ATOM 746 O O . THR A 1 91 ? -31.122 1.180 56.357 1.00 58.56 91 THR A O 1
ATOM 749 N N . GLN A 1 92 ? -30.179 -0.077 57.955 1.00 59.38 92 GLN A N 1
ATOM 750 C CA . GLN A 1 92 ? -28.881 0.577 57.884 1.00 59.38 92 GLN A CA 1
ATOM 751 C C . GLN A 1 92 ? -27.967 -0.287 57.023 1.00 59.38 92 GLN A C 1
ATOM 753 O O . GLN A 1 92 ? -27.529 -1.370 57.422 1.00 59.38 92 GLN A O 1
ATOM 758 N N . ASP A 1 93 ? -27.663 0.226 55.838 1.00 64.06 93 ASP A N 1
ATOM 759 C CA . ASP A 1 93 ? -26.978 -0.544 54.811 1.00 64.06 93 ASP A CA 1
ATOM 760 C C . ASP A 1 93 ? -25.540 -0.052 54.638 1.00 64.06 93 ASP A C 1
ATOM 762 O O . ASP A 1 93 ? -25.247 1.147 54.682 1.00 64.06 93 ASP A O 1
ATOM 766 N N . GLY A 1 94 ? -24.623 -0.971 54.335 1.00 66.44 94 GLY A N 1
ATOM 767 C CA . GLY A 1 94 ? -23.246 -0.656 53.944 1.00 66.44 94 GLY A CA 1
ATOM 768 C C . GLY A 1 94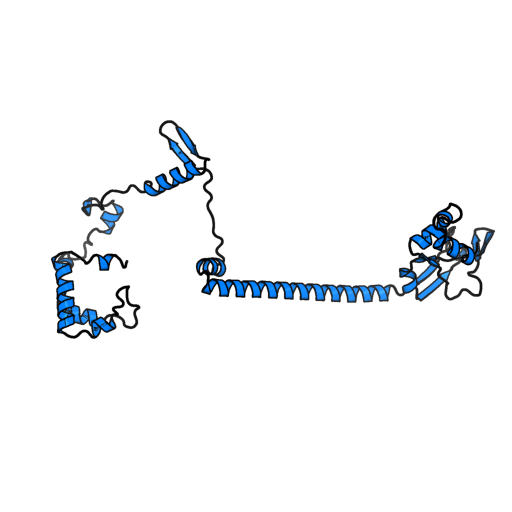 ? -23.122 -0.048 52.537 1.00 66.44 94 GLY A C 1
ATOM 769 O O . GLY A 1 94 ? -22.097 -0.232 51.883 1.00 66.44 94 GLY A O 1
ATOM 770 N N . PHE A 1 95 ? -24.145 0.649 52.031 1.00 71.62 95 PHE A N 1
ATOM 771 C CA . PHE A 1 95 ? -24.260 1.062 50.626 1.00 71.62 95 PHE A CA 1
ATOM 772 C C . PHE A 1 95 ? -23.057 1.879 50.128 1.00 71.62 95 PHE A C 1
ATOM 774 O O . PHE A 1 95 ? -22.585 1.690 49.009 1.00 71.62 95 PHE A O 1
ATOM 781 N N . ASN A 1 96 ? -22.485 2.734 50.979 1.00 76.81 96 ASN A N 1
ATOM 782 C CA . ASN A 1 96 ? -21.281 3.496 50.635 1.00 76.81 96 ASN A CA 1
ATOM 783 C C . ASN A 1 96 ? -20.057 2.596 50.390 1.00 76.81 96 ASN A C 1
ATOM 785 O O . ASN A 1 96 ? -19.238 2.892 49.518 1.00 76.81 96 ASN A O 1
ATOM 789 N N . PHE A 1 97 ? -19.935 1.487 51.126 1.00 77.50 97 PHE A N 1
ATOM 790 C CA . PHE A 1 97 ? -18.877 0.498 50.917 1.00 77.50 97 PHE A CA 1
ATOM 791 C C . PHE A 1 97 ? -19.088 -0.262 49.605 1.00 77.50 97 PHE A C 1
ATOM 793 O O . PHE A 1 97 ? -18.150 -0.381 48.818 1.00 77.50 97 PHE A O 1
ATOM 800 N N . LEU A 1 98 ? -20.327 -0.684 49.321 1.00 77.38 98 LEU A N 1
ATOM 801 C CA . LEU A 1 98 ? -20.699 -1.291 48.039 1.00 77.38 98 LEU A CA 1
ATOM 802 C C . LEU A 1 98 ? -20.336 -0.369 46.872 1.00 77.38 98 LEU A C 1
ATOM 804 O O . LEU A 1 98 ? -19.648 -0.780 45.941 1.00 77.38 98 LEU A O 1
ATOM 808 N N . LEU A 1 99 ? -20.773 0.890 46.934 1.00 83.56 99 LEU A N 1
ATOM 809 C CA . LEU A 1 99 ? -20.539 1.866 45.879 1.00 83.56 99 LEU A CA 1
ATOM 810 C C . LEU A 1 99 ? -19.039 2.095 45.654 1.00 83.56 99 LEU A C 1
ATOM 812 O O . LEU A 1 99 ? -18.596 2.211 44.511 1.00 83.56 99 LEU A O 1
ATOM 816 N N . LYS A 1 100 ? -18.244 2.131 46.731 1.00 86.38 100 LYS A N 1
ATOM 817 C CA . LYS A 1 100 ? -16.784 2.236 46.645 1.00 86.38 100 LYS A CA 1
ATOM 818 C C . LYS A 1 100 ? -16.172 1.009 45.965 1.00 86.38 100 LYS A C 1
ATOM 820 O O . LYS A 1 100 ? -15.392 1.180 45.032 1.00 86.38 100 LYS A O 1
ATOM 825 N N . SER A 1 101 ? -16.565 -0.198 46.368 1.00 86.19 101 SER A N 1
ATOM 826 C CA . SER A 1 101 ? -16.093 -1.447 45.759 1.00 86.19 101 SER A CA 1
ATOM 827 C C . SER A 1 101 ? -16.470 -1.550 44.281 1.00 86.19 101 SER A C 1
ATOM 829 O O . SER A 1 101 ? -15.619 -1.872 43.456 1.00 86.19 101 SER A O 1
ATOM 831 N N . LEU A 1 102 ? -17.708 -1.197 43.918 1.00 89.25 102 LEU A N 1
ATOM 832 C CA . LEU A 1 102 ? -18.163 -1.175 42.526 1.00 89.25 102 LEU A CA 1
ATOM 833 C C . LEU A 1 102 ? -17.359 -0.187 41.680 1.00 89.25 102 LEU A C 1
ATOM 835 O O . LEU A 1 102 ? -16.960 -0.526 40.569 1.00 89.25 102 LEU A O 1
ATOM 839 N N . LYS A 1 103 ? -17.058 1.007 42.209 1.00 93.69 103 LYS A N 1
ATOM 840 C CA . LYS A 1 103 ? -16.188 1.975 41.524 1.00 93.69 103 LYS A CA 1
ATOM 841 C C . LYS A 1 103 ? -14.787 1.410 41.301 1.00 93.69 103 LYS A C 1
ATOM 843 O O . LYS A 1 103 ? -14.278 1.499 40.190 1.00 93.69 103 LYS A O 1
ATOM 848 N N . THR A 1 104 ? -14.184 0.787 42.315 1.00 95.38 104 THR A N 1
ATOM 849 C CA . THR A 1 104 ? -12.856 0.169 42.188 1.00 95.38 104 THR A CA 1
ATOM 850 C C . THR A 1 104 ? -12.843 -0.944 41.140 1.00 95.38 104 THR A C 1
ATOM 852 O O . THR A 1 104 ? -11.958 -0.960 40.285 1.00 95.38 104 THR A O 1
ATOM 855 N N . ILE A 1 105 ? -13.841 -1.833 41.157 1.00 95.38 105 ILE A N 1
ATOM 856 C CA . ILE A 1 105 ? -13.977 -2.910 40.166 1.00 95.38 105 ILE A CA 1
ATOM 857 C C . ILE A 1 105 ? -14.179 -2.326 38.767 1.00 95.38 105 ILE A C 1
ATOM 859 O O . ILE A 1 105 ? -13.503 -2.740 37.831 1.00 95.38 105 ILE A O 1
ATOM 863 N N . SER A 1 106 ? -15.055 -1.330 38.621 1.00 96.50 106 SER A N 1
ATOM 864 C CA . SER A 1 106 ? -15.306 -0.667 37.340 1.00 96.50 106 SER A CA 1
ATOM 865 C C . SER A 1 106 ? -14.036 -0.038 36.768 1.00 96.50 106 SER A C 1
ATOM 867 O O . SER A 1 106 ? -13.767 -0.193 35.579 1.00 96.50 106 SER A O 1
ATOM 869 N N . SER A 1 107 ? -13.240 0.650 37.590 1.00 96.38 107 SER A N 1
ATOM 870 C CA . SER A 1 107 ? -11.968 1.232 37.156 1.00 96.38 107 SER A CA 1
ATOM 871 C C . SER A 1 107 ? -10.950 0.160 36.764 1.00 96.38 107 SER A C 1
ATOM 873 O O . SER A 1 107 ? -10.280 0.304 35.745 1.00 96.38 107 SER A O 1
ATOM 875 N N . ALA A 1 108 ? -10.859 -0.933 37.528 1.00 97.38 108 ALA A N 1
ATOM 876 C CA . ALA A 1 108 ? -9.967 -2.047 37.214 1.00 97.38 108 ALA A CA 1
ATOM 877 C C . ALA A 1 108 ? -10.361 -2.754 35.906 1.00 97.38 108 ALA A C 1
ATOM 879 O O . ALA A 1 108 ? -9.499 -3.027 35.072 1.00 97.38 108 ALA A O 1
ATOM 880 N N . LEU A 1 109 ? -11.658 -2.994 35.690 1.00 97.81 109 LEU A N 1
ATOM 881 C CA . LEU A 1 109 ? -12.184 -3.571 34.450 1.00 97.81 109 LEU A CA 1
ATOM 882 C C . LEU A 1 109 ? -11.922 -2.665 33.250 1.00 97.81 109 LEU A C 1
ATOM 884 O O . LEU A 1 109 ? -11.511 -3.151 32.199 1.00 97.81 109 LEU A O 1
ATOM 888 N N . HIS A 1 110 ? -12.111 -1.355 33.408 1.00 97.81 110 HIS A N 1
ATOM 889 C CA . HIS A 1 110 ? -11.798 -0.403 32.350 1.00 97.81 110 HIS A CA 1
ATOM 890 C C . HIS A 1 110 ? -10.299 -0.405 32.014 1.00 97.81 110 HIS A C 1
ATOM 892 O O . HIS A 1 110 ? -9.931 -0.452 30.844 1.00 97.81 110 HIS A O 1
ATOM 898 N N . GLY A 1 111 ? -9.426 -0.453 33.026 1.00 98.19 111 GLY A N 1
ATOM 899 C CA . GLY A 1 111 ? -7.983 -0.601 32.820 1.00 98.19 111 GLY A CA 1
ATOM 900 C C . GLY A 1 111 ? -7.611 -1.899 32.094 1.00 98.19 111 GLY A C 1
ATOM 901 O O . GLY A 1 111 ? -6.797 -1.878 31.172 1.00 98.19 111 GLY A O 1
ATOM 902 N N . LEU A 1 112 ? -8.240 -3.021 32.456 1.00 98.12 112 LEU A N 1
ATOM 903 C CA . LEU A 1 112 ? -8.032 -4.307 31.787 1.00 98.12 112 LEU A CA 1
ATOM 904 C C . LEU A 1 112 ? -8.500 -4.279 30.326 1.00 98.12 112 LEU A C 1
ATOM 906 O O . LEU A 1 112 ? -7.812 -4.818 29.461 1.00 98.12 112 LEU A O 1
ATOM 910 N N . LEU A 1 113 ? -9.641 -3.644 30.047 1.00 98.19 113 LEU A N 1
ATOM 911 C CA . LEU A 1 113 ? -10.152 -3.465 28.688 1.00 98.19 113 LEU A CA 1
ATOM 912 C C . LEU A 1 113 ? -9.145 -2.701 27.821 1.00 98.19 113 LEU A C 1
ATOM 914 O O . LEU A 1 113 ? -8.781 -3.184 26.753 1.00 98.19 113 LEU A O 1
ATOM 918 N N . LEU A 1 114 ? -8.644 -1.563 28.311 1.00 98.25 114 LEU A N 1
ATOM 919 C CA . LEU A 1 114 ? -7.648 -0.757 27.599 1.00 98.25 114 LEU A CA 1
ATOM 920 C C . LEU A 1 114 ? -6.351 -1.536 27.343 1.00 98.25 114 LEU A C 1
ATOM 922 O O . LEU A 1 114 ? -5.756 -1.421 26.271 1.00 98.25 114 LEU A O 1
ATOM 926 N N . LEU A 1 115 ? -5.917 -2.357 28.305 1.00 98.12 115 LEU A N 1
ATOM 927 C CA . LEU A 1 115 ? -4.745 -3.215 28.134 1.00 98.12 115 LEU A CA 1
ATOM 928 C C . LEU A 1 115 ? -4.974 -4.258 27.032 1.00 98.12 115 LEU A C 1
ATOM 930 O O . LEU A 1 115 ? -4.132 -4.415 26.153 1.00 98.12 115 LEU A O 1
ATOM 934 N N . LYS A 1 116 ? -6.131 -4.929 27.041 1.00 98.19 116 LYS A N 1
ATOM 935 C CA . LYS A 1 116 ? -6.491 -5.920 26.017 1.00 98.19 116 LYS A CA 1
ATOM 936 C C . LYS A 1 116 ? -6.622 -5.308 24.630 1.00 98.19 116 LYS A C 1
ATOM 938 O O . LYS A 1 116 ? -6.186 -5.919 23.657 1.00 98.19 116 LYS A O 1
ATOM 943 N N . GLU A 1 117 ? -7.174 -4.104 24.537 1.00 98.25 117 GLU A N 1
ATOM 944 C CA . GLU A 1 117 ? -7.241 -3.366 23.281 1.00 98.25 117 GLU A CA 1
ATOM 945 C C . GLU A 1 117 ? -5.838 -3.028 22.766 1.00 98.25 117 GLU A C 1
ATOM 947 O O . GLU A 1 117 ? -5.528 -3.296 21.607 1.00 98.25 117 GLU A O 1
ATOM 952 N N . LYS A 1 118 ? -4.941 -2.546 23.634 1.00 98.25 118 LYS A N 1
ATOM 953 C CA . LYS A 1 118 ? -3.541 -2.288 23.270 1.00 98.25 118 LYS A CA 1
ATOM 954 C C . LYS A 1 118 ? -2.817 -3.556 22.803 1.00 98.25 118 LYS A C 1
ATOM 956 O O . LYS A 1 118 ? -2.096 -3.504 21.808 1.00 98.25 118 LYS A O 1
ATOM 961 N N . ASP A 1 119 ? -3.009 -4.680 23.488 1.00 98.25 119 ASP A N 1
ATOM 962 C CA . ASP A 1 119 ? -2.417 -5.968 23.105 1.00 98.25 119 ASP A CA 1
ATOM 963 C C . ASP A 1 119 ? -2.909 -6.428 21.727 1.00 98.25 119 ASP A C 1
ATOM 965 O O . ASP A 1 119 ? -2.114 -6.876 20.894 1.00 98.25 119 ASP A O 1
ATOM 969 N N . PHE A 1 120 ? -4.207 -6.271 21.458 1.00 98.12 120 PHE A N 1
ATOM 970 C CA . PHE A 1 120 ? -4.800 -6.573 20.158 1.00 98.12 120 PHE A CA 1
ATOM 971 C C . PHE A 1 120 ? -4.219 -5.684 19.051 1.00 98.12 120 PHE A C 1
ATOM 973 O O . PHE A 1 120 ? -3.779 -6.195 18.020 1.00 98.12 120 PHE A O 1
ATOM 980 N N . GLN A 1 121 ? -4.138 -4.370 19.284 1.00 98.00 121 GLN A N 1
ATOM 981 C CA . GLN A 1 121 ? -3.552 -3.421 18.332 1.00 98.00 121 GLN A CA 1
ATOM 982 C C . GLN A 1 121 ? -2.087 -3.762 18.031 1.00 98.00 121 GLN A C 1
ATOM 984 O O . GLN A 1 121 ? -1.702 -3.863 16.869 1.00 98.00 121 GLN A O 1
ATOM 989 N N . ASN A 1 122 ? -1.279 -4.022 19.062 1.00 98.06 122 ASN A N 1
ATOM 990 C CA . ASN A 1 122 ? 0.124 -4.408 18.896 1.00 98.06 122 ASN A CA 1
ATOM 991 C C . ASN A 1 122 ? 0.280 -5.709 18.097 1.00 98.06 122 ASN A C 1
ATOM 993 O O . ASN A 1 122 ? 1.177 -5.814 17.261 1.00 98.06 122 ASN A O 1
ATOM 997 N N . SER A 1 123 ? -0.586 -6.692 18.346 1.00 98.19 123 SER A N 1
ATOM 998 C CA . SER A 1 123 ? -0.567 -7.971 17.627 1.00 98.19 123 SER A CA 1
ATOM 999 C C . SER A 1 123 ? -0.937 -7.789 16.154 1.00 98.19 123 SER A C 1
ATOM 1001 O O . SER A 1 123 ? -0.270 -8.340 15.284 1.00 98.19 123 SER A O 1
ATOM 1003 N N . SER A 1 124 ? -1.942 -6.956 15.869 1.00 97.62 124 SER A N 1
ATOM 1004 C CA . SER A 1 124 ? -2.352 -6.609 14.504 1.00 97.62 124 SER A CA 1
ATOM 1005 C C . SER A 1 124 ? -1.242 -5.883 13.737 1.00 97.62 124 SER A C 1
ATOM 1007 O O . SER A 1 124 ? -0.946 -6.229 12.595 1.00 97.62 124 SER A O 1
ATOM 1009 N N . ILE A 1 125 ? -0.563 -4.925 14.382 1.00 96.44 125 ILE A N 1
ATOM 1010 C CA . ILE A 1 125 ? 0.576 -4.211 13.787 1.00 96.44 125 ILE A CA 1
ATOM 1011 C C . ILE A 1 125 ? 1.710 -5.181 13.449 1.00 96.44 125 ILE A C 1
ATOM 1013 O O . ILE A 1 125 ? 2.242 -5.116 12.345 1.00 96.44 125 ILE A O 1
ATOM 1017 N N . ARG A 1 126 ? 2.070 -6.090 14.366 1.00 97.50 126 ARG A N 1
ATOM 1018 C CA . ARG A 1 126 ? 3.120 -7.091 14.114 1.00 97.50 126 ARG A CA 1
ATOM 1019 C C . ARG A 1 126 ? 2.768 -8.008 12.952 1.00 97.50 126 ARG A C 1
ATOM 1021 O O . ARG A 1 126 ? 3.565 -8.114 12.035 1.00 97.50 126 ARG A O 1
ATOM 1028 N N . ALA A 1 127 ? 1.554 -8.556 12.933 1.00 97.38 127 ALA A N 1
ATOM 1029 C CA . ALA A 1 127 ? 1.105 -9.398 11.827 1.00 97.38 127 ALA A CA 1
ATOM 1030 C C . ALA A 1 127 ? 1.192 -8.665 10.475 1.00 97.38 127 ALA A C 1
ATOM 1032 O O . ALA A 1 127 ? 1.648 -9.230 9.491 1.00 97.38 127 ALA A O 1
ATOM 1033 N N . LYS A 1 128 ? 0.826 -7.376 10.431 1.00 94.31 128 LYS A N 1
ATOM 1034 C CA . LYS A 1 128 ? 0.950 -6.559 9.213 1.00 94.31 128 LYS A CA 1
ATOM 1035 C C . LYS A 1 128 ? 2.392 -6.274 8.798 1.00 94.31 128 LYS A C 1
ATOM 1037 O O . LYS A 1 128 ? 2.638 -6.096 7.607 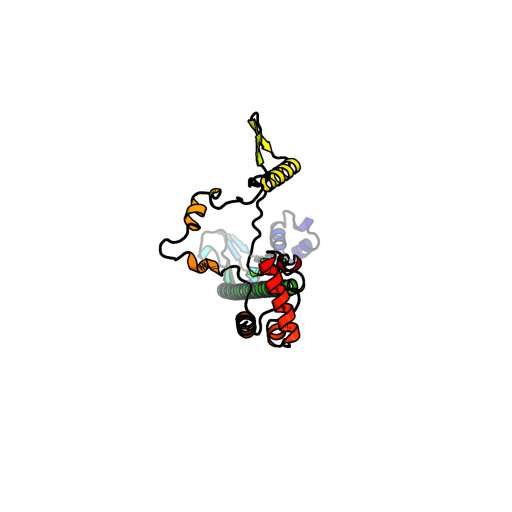1.00 94.31 128 LYS A O 1
ATOM 1042 N N . LEU A 1 129 ? 3.321 -6.189 9.748 1.00 94.44 129 LEU A N 1
ATOM 1043 C CA . LEU A 1 129 ? 4.748 -6.074 9.449 1.00 94.44 129 LEU A CA 1
ATOM 1044 C C . LEU A 1 129 ? 5.280 -7.388 8.876 1.00 94.44 129 LEU A C 1
ATOM 1046 O O . LEU A 1 129 ? 5.877 -7.356 7.807 1.00 94.44 129 LEU A O 1
ATOM 1050 N N . ASP A 1 130 ? 4.960 -8.514 9.514 1.00 96.00 130 ASP A N 1
ATOM 1051 C CA . ASP A 1 130 ? 5.364 -9.846 9.055 1.00 96.00 130 ASP A CA 1
ATOM 1052 C C . ASP A 1 130 ? 4.823 -10.134 7.640 1.00 96.00 130 ASP A C 1
ATOM 1054 O O . ASP A 1 130 ? 5.563 -10.578 6.765 1.00 96.00 130 ASP A O 1
ATOM 1058 N N . ASP A 1 131 ? 3.552 -9.807 7.368 1.00 94.56 131 ASP A N 1
ATOM 1059 C CA . ASP A 1 131 ? 2.951 -9.903 6.028 1.00 94.56 131 ASP A CA 1
ATOM 1060 C C . ASP A 1 131 ? 3.730 -9.075 4.993 1.00 94.56 131 ASP A C 1
ATOM 1062 O O . ASP A 1 131 ? 3.938 -9.505 3.857 1.00 94.56 131 ASP A O 1
ATOM 1066 N N . ARG A 1 132 ? 4.143 -7.857 5.364 1.00 93.00 132 ARG A N 1
ATOM 1067 C CA . ARG A 1 132 ? 4.868 -6.957 4.463 1.00 93.00 132 ARG A CA 1
ATOM 1068 C C . ARG A 1 132 ? 6.278 -7.467 4.184 1.00 93.00 132 ARG A C 1
ATOM 1070 O O . ARG A 1 132 ? 6.707 -7.396 3.037 1.00 93.00 132 ARG A O 1
ATOM 1077 N N . ASP A 1 133 ? 6.962 -7.986 5.195 1.00 94.75 133 ASP A N 1
ATOM 1078 C CA . ASP A 1 133 ? 8.304 -8.549 5.051 1.00 94.75 133 ASP A CA 1
ATOM 1079 C C . ASP A 1 133 ? 8.267 -9.820 4.188 1.00 94.75 133 ASP A C 1
ATOM 1081 O O . ASP A 1 133 ? 9.066 -9.954 3.265 1.00 94.75 133 ASP A O 1
ATOM 1085 N N . ASN A 1 134 ? 7.258 -10.680 4.366 1.00 96.12 134 ASN A N 1
ATOM 1086 C CA . ASN A 1 134 ? 7.024 -11.817 3.470 1.00 96.12 134 ASN A CA 1
ATOM 1087 C C . ASN A 1 134 ? 6.774 -11.361 2.023 1.00 96.12 134 ASN A C 1
ATOM 1089 O O . ASN A 1 134 ? 7.377 -11.889 1.090 1.00 96.12 134 ASN A O 1
ATOM 1093 N N . ASN A 1 135 ? 5.934 -10.338 1.822 1.00 95.75 135 ASN A N 1
ATOM 1094 C CA . ASN A 1 135 ? 5.669 -9.798 0.487 1.00 95.75 135 ASN A CA 1
ATOM 1095 C C . ASN A 1 135 ? 6.927 -9.222 -0.175 1.00 95.75 135 ASN A C 1
ATOM 1097 O O . ASN A 1 135 ? 7.027 -9.263 -1.396 1.00 95.75 135 ASN A O 1
ATOM 1101 N N . PHE A 1 136 ? 7.897 -8.705 0.582 1.00 94.00 136 PHE A N 1
ATOM 1102 C CA . PHE A 1 136 ? 9.159 -8.241 0.000 1.00 94.00 136 PHE A CA 1
ATOM 1103 C C . PHE A 1 136 ? 9.908 -9.373 -0.722 1.00 94.00 136 PHE A C 1
ATOM 1105 O O . PHE A 1 136 ? 10.481 -9.142 -1.786 1.00 94.00 136 PHE A O 1
ATOM 1112 N N . GLU A 1 137 ? 9.855 -10.595 -0.184 1.00 93.69 137 GLU A N 1
ATOM 1113 C CA . GLU A 1 137 ? 10.479 -11.776 -0.787 1.00 93.69 137 GLU A CA 1
ATOM 1114 C C . GLU A 1 137 ? 9.601 -12.430 -1.866 1.00 93.69 137 GLU A C 1
ATOM 1116 O O . GLU A 1 137 ? 10.120 -12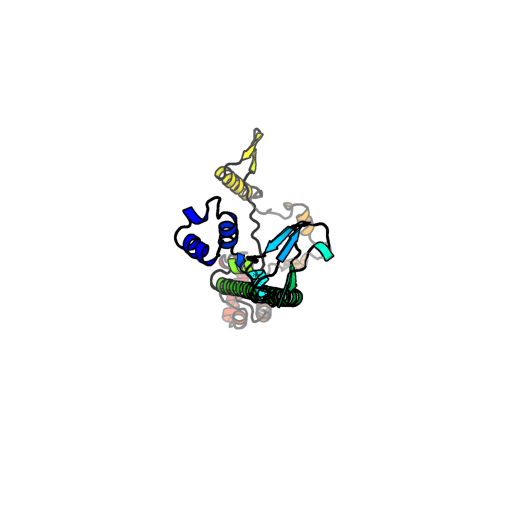.882 -2.887 1.00 93.69 137 GLU A O 1
ATOM 1121 N N . THR A 1 138 ? 8.277 -12.488 -1.667 1.00 95.19 138 THR A N 1
ATOM 1122 C CA . THR A 1 138 ? 7.379 -13.289 -2.521 1.00 95.19 138 THR A CA 1
ATOM 1123 C C . THR A 1 138 ? 6.579 -12.494 -3.556 1.00 95.19 138 THR A C 1
ATOM 1125 O O . THR A 1 138 ? 6.237 -13.043 -4.601 1.00 95.19 138 THR A O 1
ATOM 1128 N N . ASP A 1 139 ? 6.241 -11.230 -3.284 1.00 94.38 139 ASP A N 1
ATOM 1129 C CA . ASP A 1 139 ? 5.412 -10.373 -4.148 1.00 94.38 139 ASP A CA 1
ATOM 1130 C C . ASP A 1 139 ? 5.770 -8.882 -3.984 1.00 94.38 139 ASP A C 1
ATOM 1132 O O . ASP A 1 139 ? 5.124 -8.110 -3.260 1.00 94.38 139 ASP A O 1
ATOM 1136 N N . ILE A 1 140 ? 6.796 -8.464 -4.732 1.00 93.81 140 ILE A N 1
ATOM 1137 C CA . ILE A 1 140 ? 7.314 -7.089 -4.732 1.00 93.81 140 ILE A CA 1
ATOM 1138 C C . ILE A 1 140 ? 6.215 -6.063 -5.064 1.00 93.81 140 ILE A C 1
ATOM 1140 O O . ILE A 1 140 ? 6.243 -4.949 -4.542 1.00 93.81 140 ILE A O 1
ATOM 1144 N N . SER A 1 141 ? 5.226 -6.408 -5.898 1.00 90.56 141 SER A N 1
ATOM 1145 C CA . SER A 1 141 ? 4.157 -5.468 -6.266 1.00 90.56 141 SER A CA 1
ATOM 1146 C C . SER A 1 141 ? 3.257 -5.165 -5.074 1.00 90.56 141 SER A C 1
ATOM 1148 O O . SER A 1 141 ? 3.002 -3.996 -4.773 1.00 90.56 141 SER A O 1
ATOM 1150 N N . SER A 1 142 ? 2.821 -6.207 -4.365 1.00 90.31 142 SER A N 1
ATOM 1151 C CA . SER A 1 142 ? 2.028 -6.057 -3.142 1.00 90.31 142 SER A CA 1
ATOM 1152 C C . SER A 1 142 ? 2.818 -5.358 -2.034 1.00 90.31 142 SER A C 1
ATOM 1154 O O . SER A 1 142 ? 2.265 -4.508 -1.330 1.00 90.31 142 SER A O 1
ATOM 1156 N N . PHE A 1 143 ? 4.123 -5.638 -1.914 1.00 93.94 143 PHE A N 1
ATOM 1157 C CA . PHE A 1 143 ? 5.006 -4.907 -1.004 1.00 93.94 143 PHE A CA 1
ATOM 1158 C C . PHE A 1 143 ? 5.042 -3.408 -1.323 1.00 93.94 143 PHE A C 1
ATOM 1160 O O . PHE A 1 143 ? 4.802 -2.598 -0.430 1.00 93.94 143 PHE A O 1
ATOM 1167 N N . ILE A 1 144 ? 5.303 -3.026 -2.580 1.00 90.31 144 ILE A N 1
ATOM 1168 C CA . ILE A 1 144 ? 5.384 -1.618 -3.002 1.00 90.31 144 ILE A CA 1
ATOM 1169 C C . ILE A 1 144 ? 4.057 -0.901 -2.741 1.00 90.31 144 ILE A C 1
ATOM 1171 O O . ILE A 1 144 ? 4.055 0.206 -2.195 1.00 90.31 144 ILE A O 1
ATOM 1175 N N . ASP A 1 145 ? 2.932 -1.526 -3.098 1.00 89.75 145 ASP A N 1
ATOM 1176 C CA . ASP A 1 145 ? 1.605 -0.952 -2.877 1.00 89.75 145 ASP A CA 1
ATOM 1177 C C . ASP A 1 145 ? 1.347 -0.725 -1.376 1.00 89.75 145 ASP A C 1
ATOM 1179 O O . ASP A 1 145 ? 0.934 0.367 -0.972 1.00 89.75 145 ASP A O 1
ATOM 1183 N N . SER A 1 146 ? 1.681 -1.704 -0.528 1.00 89.06 146 SER A N 1
ATOM 1184 C CA . SER A 1 146 ? 1.548 -1.584 0.928 1.00 89.06 146 SER A CA 1
ATOM 1185 C C . SER A 1 146 ? 2.514 -0.565 1.540 1.00 89.06 146 SER A C 1
ATOM 1187 O O . SER A 1 146 ? 2.114 0.196 2.421 1.00 89.06 146 SER A O 1
ATOM 1189 N N . ALA A 1 147 ? 3.780 -0.543 1.120 1.00 89.56 147 ALA A N 1
ATOM 1190 C CA . ALA A 1 147 ? 4.821 0.313 1.686 1.00 89.56 147 ALA A CA 1
ATOM 1191 C C . ALA A 1 147 ? 4.573 1.792 1.373 1.00 89.56 147 ALA A C 1
ATOM 1193 O O . ALA A 1 147 ? 4.779 2.654 2.225 1.00 89.56 147 ALA A O 1
ATOM 1194 N N . LEU A 1 148 ? 4.070 2.078 0.172 1.00 89.31 148 LEU A N 1
ATOM 1195 C CA . LEU A 1 148 ? 3.737 3.430 -0.267 1.00 89.31 148 LEU A CA 1
ATOM 1196 C C . LEU A 1 148 ? 2.317 3.857 0.134 1.00 89.31 148 LEU A C 1
ATOM 1198 O O . LEU A 1 148 ? 1.877 4.938 -0.255 1.00 89.31 148 LEU A O 1
ATOM 1202 N N . SER A 1 149 ? 1.583 3.022 0.883 1.00 85.69 149 SER A N 1
ATOM 1203 C CA . SER A 1 149 ? 0.157 3.231 1.185 1.00 85.69 149 SER A CA 1
ATOM 1204 C C . SER A 1 149 ? -0.673 3.524 -0.073 1.00 85.69 149 SER A C 1
ATOM 1206 O O . SER A 1 149 ? -1.612 4.327 -0.054 1.00 85.69 149 SER A O 1
ATOM 1208 N N . ARG A 1 150 ? -0.308 2.912 -1.206 1.00 81.06 150 ARG A N 1
ATOM 1209 C CA . ARG A 1 150 ? -0.986 3.145 -2.478 1.00 81.06 150 ARG A CA 1
ATOM 1210 C C . ARG A 1 150 ? -2.284 2.369 -2.479 1.00 81.06 150 ARG A C 1
ATOM 1212 O O . ARG A 1 150 ? -2.318 1.145 -2.522 1.00 81.06 150 ARG A O 1
ATOM 1219 N N . THR A 1 151 ? -3.378 3.108 -2.508 1.00 72.75 151 THR A N 1
ATOM 1220 C CA . THR A 1 151 ? -4.658 2.559 -2.935 1.00 72.75 151 THR A CA 1
ATOM 1221 C C . THR A 1 151 ? -4.702 2.639 -4.455 1.00 72.75 151 THR A C 1
ATOM 1223 O O . THR A 1 151 ? -4.592 3.722 -5.036 1.00 72.75 151 THR A O 1
ATOM 1226 N N . ARG A 1 152 ? -4.816 1.488 -5.129 1.00 70.00 152 ARG A N 1
ATOM 1227 C CA . ARG A 1 152 ? -5.004 1.469 -6.583 1.00 70.00 152 ARG A CA 1
ATOM 1228 C C . ARG A 1 152 ? -6.318 2.170 -6.903 1.00 70.00 152 ARG A C 1
ATOM 1230 O O . ARG A 1 152 ? -7.399 1.640 -6.654 1.00 70.00 152 ARG A O 1
ATOM 1237 N N . ARG A 1 153 ? -6.228 3.380 -7.452 1.00 70.62 153 ARG A N 1
ATOM 1238 C CA . ARG A 1 153 ? -7.387 4.082 -7.998 1.00 70.62 153 ARG A CA 1
ATOM 1239 C C . ARG A 1 153 ? -7.748 3.401 -9.307 1.00 70.62 153 ARG A C 1
ATOM 1241 O O . ARG A 1 153 ? -7.087 3.603 -10.319 1.00 70.62 153 ARG A O 1
ATOM 1248 N N . ARG A 1 154 ? -8.767 2.551 -9.263 1.00 73.50 154 ARG A N 1
ATOM 1249 C CA . ARG A 1 154 ? -9.322 1.927 -10.458 1.00 73.50 154 ARG A CA 1
ATOM 1250 C C . ARG A 1 154 ? -10.354 2.874 -11.053 1.00 73.50 154 ARG A C 1
ATOM 1252 O O . ARG A 1 154 ? -11.367 3.158 -10.421 1.00 73.50 154 ARG A O 1
ATOM 1259 N N . ILE A 1 155 ? -10.093 3.353 -12.263 1.00 77.75 155 ILE A N 1
ATOM 1260 C CA . ILE A 1 155 ? -11.130 3.974 -13.083 1.00 77.75 155 ILE A CA 1
ATOM 1261 C C . ILE A 1 155 ? -11.918 2.820 -13.696 1.00 77.75 155 ILE A C 1
ATOM 1263 O O . ILE A 1 155 ? -11.340 1.940 -14.329 1.00 77.75 155 ILE A O 1
ATOM 1267 N N . THR A 1 156 ? -13.220 2.784 -13.436 1.00 82.44 156 THR A N 1
ATOM 1268 C CA . THR A 1 156 ? -14.128 1.840 -14.092 1.00 82.44 156 THR A CA 1
ATOM 1269 C C . THR A 1 156 ? -14.824 2.611 -15.198 1.00 82.44 156 THR A C 1
ATOM 1271 O O . THR A 1 156 ? -15.499 3.595 -14.911 1.00 82.44 156 THR A O 1
ATOM 1274 N N . LEU A 1 157 ? -14.600 2.205 -16.445 1.00 85.56 157 LEU A N 1
ATOM 1275 C CA . LEU A 1 157 ? -15.293 2.755 -17.603 1.00 85.56 157 LEU A CA 1
ATOM 1276 C C . LEU A 1 157 ? -16.511 1.872 -17.863 1.00 85.56 157 LEU A C 1
ATOM 1278 O O . LEU A 1 157 ? -16.400 0.821 -18.478 1.00 85.56 157 LEU A O 1
ATOM 1282 N N . ASP A 1 158 ? -17.659 2.263 -17.321 1.00 90.31 158 ASP A N 1
ATOM 1283 C CA . ASP A 1 158 ? -18.939 1.568 -17.498 1.00 90.31 158 ASP A CA 1
ATOM 1284 C C . ASP A 1 158 ? -19.771 2.163 -18.640 1.00 90.31 158 ASP A C 1
ATOM 1286 O O . ASP A 1 158 ? -20.790 1.595 -19.034 1.00 90.31 158 ASP A O 1
ATOM 1290 N N . ARG A 1 159 ? -19.360 3.329 -19.156 1.00 90.88 159 ARG A N 1
ATOM 1291 C CA . ARG A 1 159 ? -20.040 4.045 -20.235 1.00 90.88 159 ARG A CA 1
ATOM 1292 C C . ARG A 1 159 ? -19.045 4.799 -21.099 1.00 90.88 159 ARG A C 1
ATOM 1294 O O . ARG A 1 159 ? -18.213 5.540 -20.579 1.00 90.88 159 ARG A O 1
ATOM 1301 N N . VAL A 1 160 ? -19.175 4.667 -22.414 1.00 90.81 160 VAL A N 1
ATOM 1302 C CA . VAL A 1 160 ? -18.335 5.381 -23.386 1.00 90.81 160 VAL A CA 1
ATOM 1303 C C . VAL A 1 160 ? -19.221 6.065 -24.416 1.00 90.81 160 VAL A C 1
ATOM 1305 O O . VAL A 1 160 ? -20.084 5.432 -25.019 1.00 90.81 160 VAL A O 1
ATOM 1308 N N . PHE A 1 161 ? -19.017 7.366 -24.617 1.00 90.81 161 PHE A N 1
ATOM 1309 C CA . PHE A 1 161 ? -19.625 8.099 -25.724 1.00 90.81 161 PHE A CA 1
ATOM 1310 C C . PHE A 1 161 ? -18.731 7.993 -26.956 1.00 90.81 161 PHE A C 1
ATOM 1312 O O . PHE A 1 161 ? -17.546 8.311 -26.886 1.00 90.81 161 PHE A O 1
ATOM 1319 N N . ILE A 1 162 ? -19.309 7.566 -28.076 1.00 89.00 162 ILE A N 1
ATOM 1320 C CA . ILE A 1 162 ? -18.643 7.542 -29.377 1.00 89.00 162 ILE A CA 1
ATOM 1321 C C . ILE A 1 162 ? -19.393 8.460 -30.329 1.00 89.00 162 ILE A C 1
ATOM 1323 O O . ILE A 1 162 ? -20.619 8.371 -30.464 1.00 89.00 162 ILE A O 1
ATOM 1327 N N . ASP A 1 163 ? -18.644 9.296 -31.037 1.00 82.56 163 ASP A N 1
ATOM 1328 C CA . ASP A 1 163 ? -19.157 10.081 -32.150 1.00 82.56 163 ASP A CA 1
ATOM 1329 C C . ASP A 1 163 ? -19.414 9.152 -33.344 1.00 82.56 163 ASP A C 1
ATOM 1331 O O . ASP A 1 163 ? -18.496 8.730 -34.047 1.00 82.56 163 ASP A O 1
ATOM 1335 N N . HIS A 1 164 ? -20.679 8.778 -33.553 1.00 77.88 164 HIS A N 1
ATOM 1336 C CA . HIS A 1 164 ? -21.107 8.009 -34.720 1.00 77.88 164 HIS A CA 1
ATOM 1337 C C . HIS A 1 164 ? -21.651 8.972 -35.795 1.00 77.88 164 HIS A C 1
ATOM 1339 O O . HIS A 1 164 ? -22.312 9.953 -35.448 1.00 77.88 164 HIS A O 1
ATOM 1345 N N . PRO A 1 165 ? -21.415 8.718 -37.100 1.00 78.38 165 PRO A N 1
ATOM 1346 C CA . PRO A 1 165 ? -21.668 9.670 -38.192 1.00 78.38 165 PRO A CA 1
ATOM 1347 C C . PRO A 1 165 ? -23.098 10.224 -38.298 1.00 78.38 165 PRO A C 1
ATOM 1349 O O . PRO A 1 165 ? -23.303 11.272 -38.901 1.00 78.38 165 PRO A O 1
ATOM 1352 N N . THR A 1 166 ? -24.092 9.537 -37.739 1.00 81.69 166 THR A N 1
ATOM 1353 C CA . THR A 1 166 ? -25.495 9.982 -37.735 1.00 81.69 166 THR A CA 1
ATOM 1354 C C . THR A 1 166 ? -25.921 10.650 -36.430 1.00 81.69 166 THR A C 1
ATOM 1356 O O . THR A 1 166 ? -26.678 11.615 -36.465 1.00 81.69 166 THR A O 1
ATOM 1359 N N . GLN A 1 167 ? -25.465 10.145 -35.284 1.00 83.88 167 GLN A N 1
ATOM 1360 C CA . GLN A 1 167 ? -25.730 10.705 -33.959 1.00 83.88 167 GLN A CA 1
ATOM 1361 C C . GLN A 1 167 ? -24.763 10.096 -32.935 1.00 83.88 167 GLN A C 1
ATOM 1363 O O . GLN A 1 167 ? -24.396 8.934 -33.099 1.00 83.88 167 GLN A O 1
ATOM 1368 N N . PRO A 1 168 ? -24.403 10.802 -31.851 1.00 88.31 168 PRO A N 1
ATOM 1369 C CA . PRO A 1 168 ? -23.585 10.235 -30.782 1.00 88.31 168 PRO A CA 1
ATOM 1370 C C . PRO A 1 168 ? -24.223 8.971 -30.190 1.00 88.31 168 PRO A C 1
ATOM 1372 O O . PRO A 1 168 ? -25.424 8.945 -29.906 1.00 88.31 168 PRO A O 1
ATOM 1375 N N . LYS A 1 169 ? -23.422 7.920 -29.987 1.00 90.69 169 LYS A N 1
ATOM 1376 C CA . LYS A 1 169 ? -23.859 6.648 -29.396 1.00 90.69 169 LYS A CA 1
ATOM 1377 C C . LYS A 1 169 ? -23.235 6.485 -28.012 1.00 90.69 169 LYS A C 1
ATOM 1379 O O . LYS A 1 169 ? -22.021 6.589 -27.864 1.00 90.69 169 LYS A O 1
ATOM 1384 N N . LEU A 1 170 ? -24.065 6.193 -27.011 1.00 93.25 170 LEU A N 1
ATOM 1385 C CA . LEU A 1 170 ? -23.611 5.791 -25.681 1.00 93.25 170 LEU A CA 1
ATOM 1386 C C . LEU A 1 170 ? -23.502 4.266 -25.623 1.00 93.25 170 LEU A C 1
ATOM 1388 O O . LEU A 1 170 ? -24.505 3.566 -25.768 1.00 93.25 170 LEU A O 1
ATOM 1392 N N . LEU A 1 171 ? -22.295 3.760 -25.403 1.00 93.12 171 LEU A N 1
ATOM 1393 C CA . LEU A 1 171 ? -22.046 2.353 -25.127 1.00 93.12 171 LEU A CA 1
ATOM 1394 C C . LEU A 1 171 ? -22.171 2.076 -23.633 1.00 93.12 171 LEU A C 1
ATOM 1396 O O . LEU A 1 171 ? -21.717 2.870 -22.810 1.00 93.12 171 LEU A O 1
ATOM 1400 N N . THR A 1 172 ? -22.796 0.949 -23.309 1.00 93.06 172 THR A N 1
ATOM 1401 C CA . THR A 1 172 ? -22.989 0.448 -21.936 1.00 93.06 172 THR A CA 1
ATOM 1402 C C . THR A 1 172 ? -22.668 -1.044 -21.808 1.00 93.06 172 THR A C 1
ATOM 1404 O O . THR A 1 172 ? -22.551 -1.539 -20.690 1.00 93.06 172 THR A O 1
ATOM 1407 N N . ASP A 1 173 ? -22.524 -1.759 -22.931 1.00 94.06 173 ASP A N 1
ATOM 1408 C CA . ASP A 1 173 ? -22.119 -3.162 -22.945 1.00 94.06 173 ASP A CA 1
ATOM 1409 C C . ASP A 1 173 ? -20.594 -3.278 -22.743 1.00 94.06 173 ASP A C 1
ATOM 1411 O O . ASP A 1 173 ? -19.855 -2.536 -23.397 1.00 94.06 173 ASP A O 1
ATOM 1415 N N . PRO A 1 174 ? -20.102 -4.166 -21.857 1.00 92.56 174 PRO A N 1
ATOM 1416 C CA . PRO A 1 174 ? -18.675 -4.277 -21.557 1.00 92.56 174 PRO A CA 1
ATOM 1417 C C . PRO A 1 174 ? -17.791 -4.612 -22.762 1.00 92.56 174 PRO A C 1
ATOM 1419 O O . PRO A 1 174 ? -16.696 -4.067 -22.857 1.00 92.56 174 PRO A O 1
ATOM 1422 N N . LEU A 1 175 ? -18.251 -5.476 -23.675 1.00 92.56 175 LEU A N 1
ATOM 1423 C CA . LEU A 1 175 ? -17.456 -5.869 -24.843 1.00 92.56 175 LEU A CA 1
ATOM 1424 C C . LEU A 1 175 ? -17.356 -4.705 -25.828 1.00 92.56 175 LEU A C 1
ATOM 1426 O O . LEU A 1 175 ? -16.263 -4.363 -26.273 1.00 92.56 175 LEU A O 1
ATOM 1430 N N . ASP A 1 176 ? -18.483 -4.035 -26.082 1.00 92.06 176 ASP A N 1
ATOM 1431 C CA . ASP A 1 176 ? -18.517 -2.851 -26.943 1.00 92.06 176 ASP A CA 1
ATOM 1432 C C . ASP A 1 176 ? -17.632 -1.719 -26.380 1.00 92.06 176 ASP A C 1
ATOM 1434 O O . ASP A 1 176 ? -16.979 -0.995 -27.136 1.00 92.06 176 ASP A O 1
ATOM 1438 N N . ILE A 1 177 ? -17.624 -1.537 -25.052 1.00 93.06 177 ILE A N 1
ATOM 1439 C CA . ILE A 1 177 ? -16.785 -0.544 -24.368 1.00 93.06 177 ILE A CA 1
ATOM 1440 C C . ILE A 1 177 ? -15.303 -0.879 -24.527 1.00 93.06 177 ILE A C 1
ATOM 1442 O O . ILE A 1 177 ? -14.533 0.013 -24.885 1.00 93.06 177 ILE A O 1
ATOM 1446 N N . ASP A 1 178 ? -14.902 -2.127 -24.276 1.00 91.62 178 ASP A N 1
ATOM 1447 C CA . ASP A 1 178 ? -13.504 -2.549 -24.393 1.00 91.62 178 ASP A CA 1
ATOM 1448 C C . ASP A 1 178 ? -12.991 -2.347 -25.825 1.00 91.62 178 ASP A C 1
ATOM 1450 O O . ASP A 1 178 ? -11.953 -1.707 -26.022 1.00 91.62 178 ASP A O 1
ATOM 1454 N N . ASP A 1 179 ? -13.760 -2.780 -26.828 1.00 91.75 179 ASP A N 1
ATOM 1455 C CA . ASP A 1 179 ? -13.417 -2.605 -28.243 1.00 91.75 179 ASP A CA 1
ATOM 1456 C C . ASP A 1 179 ? -13.263 -1.122 -28.611 1.00 91.75 179 ASP A C 1
ATOM 1458 O O . ASP A 1 179 ? -12.302 -0.716 -29.276 1.00 91.75 179 ASP A O 1
ATOM 1462 N N . ALA A 1 180 ? -14.179 -0.277 -28.135 1.00 90.75 180 ALA A N 1
ATOM 1463 C CA . ALA A 1 180 ? -14.136 1.158 -28.376 1.00 90.75 180 ALA A CA 1
ATOM 1464 C C . ALA A 1 180 ? -12.932 1.844 -27.722 1.00 90.75 180 ALA A C 1
ATOM 1466 O O . ALA A 1 180 ? -12.307 2.711 -28.337 1.00 90.75 180 ALA A O 1
ATOM 1467 N N . VAL A 1 181 ? -12.604 1.470 -26.483 1.00 89.31 181 VAL A N 1
ATOM 1468 C CA . VAL A 1 181 ? -11.469 2.019 -25.731 1.00 89.31 181 VAL A CA 1
ATOM 1469 C C . VAL A 1 181 ? -10.154 1.616 -26.389 1.00 89.31 181 VAL A C 1
ATOM 1471 O O . VAL A 1 181 ? -9.296 2.476 -26.606 1.00 89.31 181 VAL A O 1
ATOM 1474 N N . ILE A 1 182 ? -10.007 0.340 -26.760 1.00 88.50 182 ILE A N 1
ATOM 1475 C CA . ILE A 1 182 ? -8.832 -0.161 -27.480 1.00 88.50 182 ILE A CA 1
ATOM 1476 C C . ILE A 1 182 ? -8.661 0.613 -28.788 1.00 88.50 182 ILE A C 1
ATOM 1478 O O . ILE A 1 182 ? -7.593 1.177 -29.036 1.00 88.50 182 ILE A O 1
ATOM 1482 N N . ASN A 1 183 ? -9.724 0.708 -29.591 1.00 88.44 183 ASN A N 1
ATOM 1483 C CA . ASN A 1 183 ? -9.685 1.417 -30.863 1.00 88.44 183 ASN A CA 1
ATOM 1484 C C . ASN A 1 183 ? -9.358 2.910 -30.694 1.00 88.44 183 ASN A C 1
ATOM 1486 O O . ASN A 1 183 ? -8.588 3.461 -31.481 1.00 88.44 183 ASN A O 1
ATOM 1490 N N . HIS A 1 184 ? -9.903 3.568 -29.666 1.00 87.62 184 HIS A N 1
ATOM 1491 C CA . HIS A 1 184 ? -9.570 4.956 -29.362 1.00 87.62 184 HIS A CA 1
ATOM 1492 C C . HIS A 1 184 ? -8.082 5.102 -29.057 1.00 87.62 184 HIS A C 1
ATOM 1494 O O . HIS A 1 184 ? -7.410 5.849 -29.751 1.00 87.62 184 HIS A O 1
ATOM 1500 N N . PHE A 1 185 ? -7.528 4.383 -28.078 1.00 84.81 185 PHE A N 1
ATOM 1501 C CA . PHE A 1 185 ? -6.130 4.590 -27.676 1.00 84.81 185 PHE A CA 1
ATOM 1502 C C . PHE A 1 185 ? -5.108 4.154 -28.729 1.00 84.81 185 PHE A C 1
ATOM 1504 O O . PHE A 1 185 ? -4.020 4.725 -28.774 1.00 84.81 185 PHE A O 1
ATOM 1511 N N . GLN A 1 186 ? -5.457 3.211 -29.605 1.00 84.81 186 GLN A N 1
ATOM 1512 C CA . GLN A 1 186 ? -4.610 2.853 -30.745 1.00 84.81 186 GLN A CA 1
ATOM 1513 C C . GLN A 1 186 ? -4.541 3.954 -31.815 1.00 84.81 186 GLN A C 1
ATOM 1515 O O . GLN A 1 186 ? -3.517 4.073 -32.482 1.00 84.81 186 GLN A O 1
ATOM 1520 N N . ASN A 1 187 ? -5.593 4.767 -31.970 1.00 82.75 187 ASN A N 1
ATOM 1521 C CA . ASN A 1 187 ? -5.730 5.709 -33.092 1.00 82.75 187 ASN A CA 1
ATOM 1522 C C . ASN A 1 187 ? -5.861 7.190 -32.678 1.00 82.75 187 ASN A C 1
ATOM 1524 O O . ASN A 1 187 ? -5.856 8.072 -33.535 1.00 82.75 187 ASN A O 1
ATOM 1528 N N . PHE A 1 188 ? -6.015 7.482 -31.383 1.00 78.56 188 PHE A N 1
ATOM 1529 C CA . PHE A 1 188 ? -6.281 8.821 -30.837 1.00 78.56 188 PHE A CA 1
ATOM 1530 C C . PHE A 1 188 ? -5.121 9.777 -31.085 1.00 78.56 188 PHE A C 1
ATOM 1532 O O . PHE A 1 188 ? -5.331 10.952 -31.388 1.00 78.56 188 PHE A O 1
ATOM 1539 N N . VAL A 1 189 ? -3.896 9.270 -30.960 1.00 71.00 189 VAL A N 1
ATOM 1540 C CA . VAL A 1 189 ? -2.735 9.983 -31.465 1.00 71.00 189 VAL A CA 1
ATOM 1541 C C . VAL A 1 189 ? -2.727 9.715 -32.960 1.00 71.00 189 VAL A C 1
ATOM 1543 O O . VAL A 1 189 ? -2.587 8.552 -33.343 1.00 71.00 189 VAL A O 1
ATOM 1546 N N . PRO A 1 190 ? -2.858 10.743 -33.819 1.00 65.81 190 PRO A N 1
ATOM 1547 C CA . PRO A 1 190 ? -2.605 10.552 -35.229 1.00 65.81 190 PRO A CA 1
ATOM 1548 C C . PRO A 1 190 ? -1.181 10.021 -35.312 1.00 65.81 190 PRO A C 1
ATOM 1550 O O . PRO A 1 190 ? -0.235 10.749 -34.994 1.00 65.81 190 PRO A O 1
ATOM 1553 N N . ILE A 1 191 ? -1.024 8.752 -35.687 1.00 59.44 191 ILE A N 1
ATOM 1554 C CA . ILE A 1 191 ? 0.260 8.241 -36.136 1.00 59.44 191 ILE A CA 1
ATOM 1555 C C . ILE A 1 191 ? 0.513 9.047 -37.403 1.00 59.44 191 ILE A C 1
ATOM 1557 O O . ILE A 1 191 ? 0.070 8.682 -38.489 1.00 59.44 191 ILE A O 1
ATOM 1561 N N . LYS A 1 192 ? 1.139 10.219 -37.258 1.00 57.25 192 LYS A N 1
ATOM 1562 C CA . LYS A 1 192 ? 1.805 10.867 -38.371 1.00 57.25 192 LYS A CA 1
ATOM 1563 C C . LYS A 1 192 ? 2.905 9.889 -38.727 1.00 57.25 192 LYS A C 1
ATOM 1565 O O . LYS A 1 192 ? 3.939 9.818 -38.070 1.00 57.25 192 LYS A O 1
ATOM 1570 N N . SER A 1 193 ? 2.557 9.021 -39.666 1.00 57.97 193 SER A N 1
ATOM 1571 C CA . SER A 1 193 ? 3.462 8.186 -40.416 1.00 57.97 193 SER A CA 1
ATOM 1572 C C . SER A 1 193 ? 4.636 9.068 -40.808 1.00 57.97 193 SER A C 1
ATOM 1574 O O . SER A 1 193 ? 4.447 10.051 -41.525 1.00 57.97 193 SER A O 1
ATOM 1576 N N . SER A 1 194 ? 5.792 8.705 -40.266 1.00 58.56 194 SER A N 1
ATOM 1577 C CA . SER A 1 194 ? 7.088 9.350 -40.437 1.00 58.56 194 SER A CA 1
ATOM 1578 C C . SER A 1 194 ? 7.312 10.612 -39.583 1.00 58.56 194 SER A C 1
ATOM 1580 O O . SER A 1 194 ? 6.501 11.544 -39.595 1.00 58.56 194 SER A O 1
ATOM 1582 N N . PRO A 1 195 ? 8.438 10.674 -38.844 1.00 66.12 195 PRO A N 1
ATOM 1583 C CA . PRO A 1 195 ? 9.009 11.940 -38.402 1.00 66.12 195 PRO A CA 1
ATOM 1584 C C . PRO A 1 195 ? 9.094 12.918 -39.586 1.00 66.12 195 PRO A C 1
ATOM 1586 O O . PRO A 1 195 ? 9.278 12.465 -40.714 1.00 66.12 195 PRO A O 1
ATOM 1589 N N . PRO A 1 196 ? 8.961 14.234 -39.361 1.00 68.81 196 PRO A N 1
ATOM 1590 C CA . PRO A 1 196 ? 9.198 15.215 -40.413 1.00 68.81 196 PRO A CA 1
ATOM 1591 C C . PRO A 1 196 ? 10.597 15.015 -41.005 1.00 68.81 196 PRO A C 1
ATOM 1593 O O . PRO A 1 196 ? 11.579 14.978 -40.263 1.00 68.81 196 PRO A O 1
ATOM 1596 N N . ASP A 1 197 ? 10.668 14.873 -42.329 1.00 73.56 197 ASP A N 1
ATOM 1597 C CA . ASP A 1 197 ? 11.916 14.597 -43.051 1.00 73.56 197 ASP A CA 1
ATOM 1598 C C . ASP A 1 197 ? 12.874 15.798 -43.014 1.00 73.56 197 ASP A C 1
ATOM 1600 O O . ASP A 1 197 ? 14.090 15.641 -43.143 1.00 73.56 197 ASP A O 1
ATOM 1604 N N . ASN A 1 198 ? 12.338 17.009 -42.827 1.00 79.00 198 ASN A N 1
ATOM 1605 C CA . ASN A 1 198 ? 13.114 18.237 -42.750 1.00 79.00 198 ASN A CA 1
ATOM 1606 C C . ASN A 1 198 ? 12.716 19.111 -41.551 1.00 79.00 198 ASN A C 1
ATOM 1608 O O . ASN A 1 198 ? 11.572 19.122 -41.093 1.00 79.00 198 ASN A O 1
ATOM 1612 N N . ILE A 1 199 ? 13.665 19.922 -41.077 1.00 80.31 199 ILE A N 1
ATOM 1613 C CA . ILE A 1 199 ? 13.448 20.921 -40.025 1.00 80.31 199 ILE A CA 1
ATOM 1614 C C . ILE A 1 199 ? 12.369 21.950 -40.412 1.00 80.31 199 ILE A C 1
ATOM 1616 O O . ILE A 1 199 ? 11.695 22.487 -39.533 1.00 80.31 199 ILE A O 1
ATOM 1620 N N . SER A 1 200 ? 12.164 22.195 -41.715 1.00 81.00 200 SER A N 1
ATOM 1621 C CA . SER A 1 200 ? 11.098 23.061 -42.241 1.00 81.00 200 SER A CA 1
ATOM 1622 C C . SER A 1 200 ? 9.692 22.494 -42.048 1.00 81.00 200 SER A C 1
ATOM 1624 O O . SER A 1 200 ? 8.729 23.257 -42.023 1.00 81.00 200 SER A O 1
ATOM 1626 N N . ASP A 1 201 ? 9.572 21.175 -41.886 1.00 83.75 201 ASP A N 1
ATOM 1627 C CA . ASP A 1 201 ? 8.291 20.484 -41.713 1.00 83.75 201 ASP A CA 1
ATOM 1628 C C . ASP A 1 201 ? 7.891 20.386 -40.228 1.00 83.75 201 ASP A C 1
ATOM 1630 O O . ASP A 1 201 ? 6.815 19.886 -39.879 1.00 83.75 201 ASP A O 1
ATOM 1634 N N . LEU A 1 202 ? 8.752 20.877 -39.326 1.00 83.44 202 LEU A N 1
ATOM 1635 C CA . LEU A 1 202 ? 8.472 20.933 -37.899 1.00 83.44 202 LEU A CA 1
ATOM 1636 C C . LEU A 1 202 ? 7.391 21.980 -37.584 1.00 83.44 202 LEU A C 1
ATOM 1638 O O . LEU A 1 202 ? 7.392 23.082 -38.134 1.00 83.44 202 LEU A O 1
ATOM 1642 N N . PRO A 1 203 ? 6.509 21.710 -36.604 1.00 87.00 203 PRO A N 1
ATOM 1643 C CA . PRO A 1 203 ? 5.629 22.733 -36.055 1.00 87.00 203 PRO A CA 1
ATOM 1644 C C . PRO A 1 203 ? 6.416 23.956 -35.569 1.00 87.00 203 PRO A C 1
ATOM 1646 O O . PRO A 1 203 ? 7.490 23.803 -34.985 1.00 87.00 203 PRO A O 1
ATOM 1649 N N . GLN A 1 204 ? 5.829 25.151 -35.704 1.00 86.50 204 GLN A N 1
ATOM 1650 C CA . GLN A 1 204 ? 6.463 26.439 -35.376 1.00 86.50 204 GLN A CA 1
ATOM 1651 C C . GLN A 1 204 ? 7.208 26.439 -34.035 1.00 86.50 204 GLN A C 1
ATOM 1653 O O . GLN A 1 204 ? 8.330 26.922 -33.954 1.00 86.50 204 GLN A O 1
ATOM 1658 N N . ARG A 1 205 ? 6.612 25.851 -32.987 1.00 90.19 205 ARG A N 1
ATOM 1659 C CA . ARG A 1 205 ? 7.239 25.739 -31.659 1.00 90.19 205 ARG A CA 1
ATOM 1660 C C . ARG A 1 205 ? 8.629 25.098 -31.723 1.00 90.19 205 ARG A C 1
ATOM 1662 O O . ARG A 1 205 ? 9.543 25.572 -31.060 1.00 90.19 205 ARG A O 1
ATOM 1669 N N . TRP A 1 206 ? 8.760 24.007 -32.470 1.00 88.00 206 TRP A N 1
ATOM 1670 C CA . TRP A 1 206 ? 10.006 23.258 -32.594 1.00 88.00 206 TRP A CA 1
ATOM 1671 C C . TRP A 1 206 ? 10.943 23.902 -33.607 1.00 88.00 206 TRP A C 1
ATOM 1673 O O . TRP A 1 206 ? 12.124 24.025 -33.315 1.00 88.00 206 TRP A O 1
ATOM 1683 N N . SER A 1 207 ? 10.417 24.403 -34.728 1.00 88.12 207 SER A N 1
ATOM 1684 C CA . SER A 1 207 ? 11.208 25.179 -35.691 1.00 88.12 207 SER A CA 1
ATOM 1685 C C . SER A 1 207 ? 11.920 26.361 -35.015 1.00 88.12 207 SER A C 1
ATOM 1687 O O . SER A 1 207 ? 13.121 26.536 -35.187 1.00 88.12 207 SER A O 1
ATOM 1689 N N . SER A 1 208 ? 11.222 27.109 -34.153 1.00 88.38 208 SER A N 1
ATOM 1690 C CA . SER A 1 208 ? 11.828 28.203 -33.383 1.00 88.38 208 SER A CA 1
ATOM 1691 C C . SER A 1 208 ? 12.834 27.727 -32.329 1.00 88.38 208 SER A C 1
ATOM 1693 O O . SER A 1 208 ? 13.812 28.418 -32.083 1.00 88.38 208 SER A O 1
ATOM 1695 N N . ALA A 1 209 ? 12.613 26.567 -31.703 1.00 89.94 209 ALA A N 1
ATOM 1696 C CA . ALA A 1 209 ? 13.515 26.037 -30.677 1.00 89.94 209 ALA A CA 1
ATOM 1697 C C . ALA A 1 209 ? 14.827 25.478 -31.252 1.00 89.94 209 ALA A C 1
ATOM 1699 O O . ALA A 1 209 ? 15.853 25.539 -30.581 1.00 89.94 209 ALA A O 1
ATOM 1700 N N . TYR A 1 210 ? 14.789 24.930 -32.470 1.00 87.00 210 TYR A N 1
ATOM 1701 C CA . TYR A 1 210 ? 15.953 24.364 -33.159 1.00 87.00 210 TYR A CA 1
ATOM 1702 C C . TYR A 1 210 ? 16.612 25.335 -34.148 1.00 87.00 210 TYR A C 1
ATOM 1704 O O . TYR A 1 210 ? 17.531 24.942 -34.865 1.00 87.00 210 TYR A O 1
ATOM 1712 N N . HIS A 1 211 ? 16.157 26.589 -34.212 1.00 85.19 211 HIS A N 1
ATOM 1713 C CA . HIS A 1 211 ? 16.805 27.598 -35.040 1.00 85.19 211 HIS A CA 1
ATOM 1714 C C . HIS A 1 211 ? 18.247 27.830 -34.547 1.00 85.19 211 HIS A C 1
ATOM 1716 O O . HIS A 1 211 ? 18.439 27.992 -33.337 1.00 85.19 211 HIS A O 1
ATOM 1722 N N . PRO A 1 212 ? 19.259 27.859 -35.440 1.00 86.81 212 PRO A N 1
ATOM 1723 C CA . PRO A 1 212 ? 20.629 28.191 -35.060 1.00 86.81 212 PRO A CA 1
ATOM 1724 C C . PRO A 1 212 ? 20.695 29.524 -34.311 1.00 86.81 212 PRO A C 1
ATOM 1726 O O . PRO A 1 212 ? 19.964 30.461 -34.635 1.00 86.81 212 PRO A O 1
ATOM 1729 N N . MET A 1 213 ? 21.548 29.605 -33.294 1.00 88.69 213 MET A N 1
ATOM 1730 C CA . MET A 1 213 ? 21.748 30.846 -32.547 1.00 88.69 213 MET A CA 1
ATOM 1731 C C . MET A 1 213 ? 22.621 31.804 -33.363 1.00 88.69 213 MET A C 1
ATOM 1733 O O . MET A 1 213 ? 23.651 31.392 -33.891 1.00 88.69 213 MET A O 1
ATOM 1737 N N . ASP A 1 214 ? 22.218 33.073 -33.458 1.00 88.00 214 ASP A N 1
ATOM 1738 C CA . ASP A 1 214 ? 22.890 34.071 -34.307 1.00 88.00 214 ASP A CA 1
ATOM 1739 C C . ASP A 1 214 ? 24.324 34.402 -33.850 1.00 88.00 214 ASP A C 1
ATOM 1741 O O . ASP A 1 214 ? 25.141 34.875 -34.638 1.00 88.00 214 ASP A O 1
ATOM 1745 N N . ASP A 1 215 ? 24.636 34.180 -32.572 1.00 92.50 215 ASP A N 1
ATOM 1746 C CA . ASP A 1 215 ? 25.941 34.430 -31.957 1.00 92.50 215 ASP A CA 1
ATOM 1747 C C . ASP A 1 215 ? 26.899 33.232 -32.034 1.00 92.50 215 ASP A C 1
ATOM 1749 O O . ASP A 1 215 ? 28.073 33.354 -31.672 1.00 92.50 215 ASP A O 1
ATOM 1753 N N . VAL A 1 216 ? 26.427 32.084 -32.526 1.00 89.38 216 VAL A N 1
ATOM 1754 C CA . VAL A 1 216 ? 27.222 30.864 -32.658 1.00 89.38 216 VAL A CA 1
ATOM 1755 C C . VAL A 1 216 ? 27.646 30.686 -34.110 1.00 89.38 216 VAL A C 1
ATOM 1757 O O . VAL A 1 216 ? 26.824 30.512 -35.007 1.00 89.38 216 VAL A O 1
ATOM 1760 N N . ASP A 1 217 ? 28.956 30.689 -34.348 1.00 89.19 217 ASP A N 1
ATOM 1761 C CA . ASP A 1 217 ? 29.495 30.417 -35.677 1.00 89.19 217 ASP A CA 1
ATOM 1762 C C . ASP A 1 217 ? 29.193 28.970 -36.096 1.00 89.19 217 ASP A C 1
ATOM 1764 O O . ASP A 1 217 ? 29.574 28.016 -35.420 1.00 89.19 217 ASP A O 1
ATOM 1768 N N . SER A 1 218 ? 28.560 28.812 -37.259 1.00 87.62 218 SER A N 1
ATOM 1769 C CA . SER A 1 218 ? 28.290 27.521 -37.902 1.00 87.62 218 SER A CA 1
ATOM 1770 C C . SER A 1 218 ? 29.523 26.621 -38.060 1.00 87.62 218 SER A C 1
ATOM 1772 O O . SER A 1 218 ? 29.377 25.402 -38.162 1.00 87.62 218 SER A O 1
ATOM 1774 N N . SER A 1 219 ? 30.733 27.190 -38.039 1.00 90.25 219 SER A N 1
ATOM 1775 C CA . SER A 1 219 ? 31.983 26.436 -38.142 1.00 90.25 219 SER A CA 1
ATOM 1776 C C . SER A 1 219 ? 32.181 25.397 -37.031 1.00 90.25 219 SER A C 1
ATOM 1778 O O . SER A 1 219 ? 32.880 24.409 -37.264 1.00 90.25 219 SER A O 1
ATOM 1780 N N . ILE A 1 220 ? 31.515 25.538 -35.873 1.00 89.75 220 ILE A N 1
ATOM 1781 C CA . ILE A 1 220 ? 31.580 24.548 -34.782 1.00 89.75 220 ILE A CA 1
ATOM 1782 C C . ILE A 1 220 ? 31.054 23.164 -35.189 1.00 89.75 220 ILE A C 1
ATOM 1784 O O . ILE A 1 220 ? 31.398 22.168 -34.557 1.00 89.75 220 ILE A O 1
ATOM 1788 N N . TYR A 1 221 ? 30.224 23.088 -36.235 1.00 86.62 221 TYR A N 1
ATOM 1789 C CA . TYR A 1 221 ? 29.613 21.842 -36.697 1.00 86.62 221 TYR A CA 1
ATOM 1790 C C . TYR A 1 221 ? 30.426 21.127 -37.778 1.00 86.62 221 TYR A C 1
ATOM 1792 O O . TYR A 1 221 ? 30.137 19.967 -38.067 1.00 86.62 221 TYR A O 1
ATOM 1800 N N . ASN A 1 222 ? 31.441 21.782 -38.356 1.00 89.50 222 ASN A N 1
ATOM 1801 C CA . ASN A 1 222 ? 32.206 21.248 -39.489 1.00 89.50 222 ASN A CA 1
ATOM 1802 C C . ASN A 1 222 ? 32.828 19.877 -39.195 1.00 89.50 222 ASN A C 1
ATOM 1804 O O . ASN A 1 222 ? 32.882 19.042 -40.089 1.00 89.50 222 ASN A O 1
ATOM 1808 N N . SER A 1 223 ? 33.240 19.652 -37.945 1.00 88.94 223 SER A N 1
ATOM 1809 C CA . SER A 1 223 ? 33.863 18.403 -37.491 1.00 88.94 223 SER A CA 1
ATOM 1810 C C . SER A 1 223 ? 32.970 17.564 -36.578 1.00 88.94 223 SER A C 1
ATOM 1812 O O . SER A 1 223 ? 33.434 16.608 -35.969 1.00 88.94 223 SER A O 1
ATOM 1814 N N . LEU A 1 224 ? 31.680 17.897 -36.451 1.00 86.31 224 LEU A N 1
ATOM 1815 C CA . LEU A 1 224 ? 30.786 17.210 -35.509 1.00 86.31 224 LEU A CA 1
ATOM 1816 C C . LEU A 1 224 ? 30.610 15.720 -35.843 1.00 86.31 224 LEU A C 1
ATOM 1818 O O . LEU A 1 224 ? 30.432 14.901 -34.944 1.00 86.31 224 LEU A O 1
ATOM 1822 N N . LEU A 1 225 ? 30.625 15.385 -37.134 1.00 86.44 225 LEU A N 1
ATOM 1823 C CA . LEU A 1 225 ? 30.477 14.016 -37.628 1.00 86.44 225 LEU A CA 1
ATOM 1824 C C . LEU A 1 225 ? 31.820 13.373 -37.990 1.00 86.44 225 LEU A C 1
ATOM 1826 O O . LEU A 1 225 ? 31.831 12.268 -38.534 1.00 86.44 225 LEU A O 1
ATOM 1830 N N . ASP A 1 226 ? 32.938 14.043 -37.691 1.00 91.06 226 ASP A N 1
ATOM 1831 C CA . ASP A 1 226 ? 34.251 13.460 -37.925 1.00 91.06 226 ASP A CA 1
ATOM 1832 C C . ASP A 1 226 ? 34.456 12.264 -36.978 1.00 91.06 226 ASP A C 1
ATOM 1834 O O . ASP A 1 226 ? 34.095 12.315 -35.797 1.00 91.06 226 ASP A O 1
ATOM 1838 N N . PRO A 1 227 ? 35.018 11.153 -37.478 1.00 93.12 227 PRO A N 1
ATOM 1839 C CA . PRO A 1 227 ? 35.325 9.997 -36.650 1.00 93.12 227 PRO A CA 1
ATOM 1840 C C . PRO A 1 227 ? 36.360 10.369 -35.571 1.00 93.12 227 PRO A C 1
ATOM 1842 O O . PRO A 1 227 ? 37.314 11.092 -35.868 1.00 93.12 227 PRO A O 1
ATOM 1845 N N . PRO A 1 228 ? 36.251 9.821 -34.346 1.00 94.38 228 PRO A N 1
ATOM 1846 C CA . PRO A 1 228 ? 37.180 10.150 -33.272 1.00 94.38 228 PRO A CA 1
ATOM 1847 C C . PRO A 1 228 ? 38.607 9.732 -33.624 1.00 94.38 228 PRO A C 1
ATOM 1849 O O . PRO A 1 228 ? 38.849 8.644 -34.165 1.00 94.38 228 PRO A O 1
ATOM 1852 N N . THR A 1 229 ? 39.569 10.576 -33.269 1.00 93.62 229 THR A N 1
ATOM 1853 C CA . THR A 1 229 ? 40.993 10.254 -33.381 1.00 93.62 229 THR A CA 1
ATOM 1854 C C . THR A 1 229 ? 41.419 9.244 -32.312 1.00 93.62 229 THR A C 1
ATOM 1856 O O . THR A 1 229 ? 40.738 9.026 -31.307 1.00 93.62 229 THR A O 1
ATOM 1859 N N . LEU A 1 230 ? 42.588 8.619 -32.499 1.00 92.00 230 LEU A N 1
ATOM 1860 C CA . LEU A 1 230 ? 43.145 7.706 -31.494 1.00 92.00 230 LEU A CA 1
ATOM 1861 C C . LEU A 1 230 ? 43.397 8.409 -30.151 1.00 92.00 230 LEU A C 1
ATOM 1863 O O . LEU A 1 230 ? 43.181 7.811 -29.101 1.00 92.00 230 LEU A O 1
ATOM 1867 N N . GLU A 1 231 ? 43.838 9.666 -30.174 1.00 93.62 231 GLU A N 1
ATOM 1868 C CA . GLU A 1 231 ? 44.089 10.446 -28.960 1.00 93.62 231 GLU A CA 1
ATOM 1869 C C . GLU A 1 231 ? 42.790 10.735 -28.198 1.00 93.62 231 GLU A C 1
ATOM 1871 O O . GLU A 1 231 ? 42.706 10.460 -26.999 1.00 93.62 231 GLU A O 1
ATOM 1876 N N . GLU A 1 232 ? 41.753 11.203 -28.897 1.00 94.62 232 GLU A N 1
ATOM 1877 C CA . GLU A 1 232 ? 40.432 11.450 -28.307 1.00 94.62 232 GLU A CA 1
ATOM 1878 C C . GLU A 1 232 ? 39.817 10.171 -27.747 1.00 94.62 232 GLU A C 1
ATOM 1880 O O . GLU A 1 232 ? 39.260 10.183 -26.649 1.00 94.62 232 GLU A O 1
ATOM 1885 N N . TRP A 1 233 ? 39.964 9.053 -28.460 1.00 94.50 233 TRP A N 1
ATOM 1886 C CA . TRP A 1 233 ? 39.512 7.746 -27.998 1.00 94.50 233 TRP A CA 1
ATOM 1887 C C . TRP A 1 233 ? 40.185 7.338 -26.687 1.00 94.50 233 TRP A C 1
ATOM 1889 O O . TRP A 1 233 ? 39.503 7.022 -25.711 1.00 94.50 233 TRP A O 1
ATOM 1899 N N . LEU A 1 234 ? 41.520 7.383 -26.634 1.00 92.81 234 LEU A N 1
ATOM 1900 C CA . LEU A 1 234 ? 42.274 7.004 -25.439 1.00 92.81 234 LEU A CA 1
ATOM 1901 C C . LEU A 1 234 ? 41.958 7.929 -24.256 1.00 92.81 234 LEU A C 1
ATOM 1903 O O . LEU A 1 234 ? 41.733 7.446 -23.143 1.00 92.81 234 LEU A O 1
ATOM 1907 N N . SER A 1 235 ? 41.877 9.239 -24.500 1.00 95.38 235 SER A N 1
ATOM 1908 C CA . SER A 1 235 ? 41.478 10.231 -23.497 1.00 95.38 235 SER A CA 1
ATOM 1909 C C . SER A 1 235 ? 40.071 9.944 -22.954 1.00 95.38 235 SER A C 1
ATOM 1911 O O . SER A 1 235 ? 39.873 9.830 -21.739 1.00 95.38 235 SER A O 1
ATOM 1913 N N . THR A 1 236 ? 39.106 9.698 -23.841 1.00 94.94 236 THR A N 1
ATOM 1914 C CA . THR A 1 236 ? 37.711 9.409 -23.480 1.00 94.94 236 THR A CA 1
ATOM 1915 C C . THR A 1 236 ? 37.598 8.130 -22.660 1.00 94.94 236 THR A C 1
ATOM 1917 O O . THR A 1 236 ? 37.035 8.160 -21.568 1.00 94.94 236 THR A O 1
ATOM 1920 N N . VAL A 1 237 ? 38.183 7.021 -23.121 1.00 93.94 237 VAL A N 1
ATOM 1921 C CA . VAL A 1 237 ? 38.148 5.738 -22.399 1.00 93.94 237 VAL A CA 1
ATOM 1922 C C . VAL A 1 237 ? 38.788 5.872 -21.016 1.00 93.94 237 VAL A C 1
ATOM 1924 O O . VAL A 1 237 ? 38.229 5.398 -20.026 1.00 93.94 237 VAL A O 1
ATOM 1927 N N . SER A 1 238 ? 39.923 6.571 -20.912 1.00 92.75 238 SER A N 1
ATOM 1928 C CA . SER A 1 238 ? 40.609 6.768 -19.630 1.00 92.75 238 SER A CA 1
ATOM 1929 C C . SER A 1 238 ? 39.783 7.574 -18.615 1.00 92.75 238 SER A C 1
ATOM 1931 O O . SER A 1 238 ? 39.801 7.256 -17.422 1.00 92.75 238 SER A O 1
ATOM 1933 N N . SER A 1 239 ? 39.013 8.561 -19.088 1.00 95.94 239 SER A N 1
ATOM 1934 C CA . SER A 1 239 ? 38.213 9.472 -18.256 1.00 95.94 239 SER A CA 1
ATOM 1935 C C . SER A 1 239 ? 36.852 8.915 -17.825 1.00 95.94 239 SER A C 1
ATOM 1937 O O . SER A 1 239 ? 36.179 9.532 -16.997 1.00 95.94 239 SER A O 1
ATOM 1939 N N . MET A 1 240 ? 36.447 7.741 -18.325 1.00 94.44 240 MET A N 1
ATOM 1940 C CA . MET A 1 240 ? 35.189 7.101 -17.924 1.00 94.44 240 MET A CA 1
ATOM 1941 C C . MET A 1 240 ? 35.127 6.892 -16.395 1.00 94.44 240 MET A C 1
ATOM 1943 O O . MET A 1 240 ? 36.151 6.638 -15.766 1.00 94.44 240 MET A O 1
ATOM 1947 N N . PRO A 1 241 ? 33.963 6.991 -15.742 1.00 93.69 241 PRO A N 1
ATOM 1948 C CA . PRO A 1 241 ? 33.855 6.785 -14.295 1.00 93.69 241 PRO A CA 1
ATOM 1949 C C . PRO A 1 241 ? 34.066 5.312 -13.907 1.00 93.69 241 PRO A C 1
ATOM 1951 O O . PRO A 1 241 ? 33.646 4.420 -14.637 1.00 93.69 241 PRO A O 1
ATOM 1954 N N . ASN A 1 242 ? 34.670 5.060 -12.744 1.00 93.38 242 ASN A N 1
ATOM 1955 C CA . ASN A 1 242 ? 34.763 3.708 -12.180 1.00 93.38 242 ASN A CA 1
ATOM 1956 C C . ASN A 1 242 ? 33.488 3.340 -11.401 1.00 93.38 242 ASN A C 1
ATOM 1958 O O . ASN A 1 242 ? 32.693 4.217 -11.042 1.00 93.38 242 ASN A O 1
ATOM 1962 N N . ASP A 1 243 ? 33.319 2.046 -11.136 1.00 91.62 243 ASP A N 1
ATOM 1963 C CA . ASP A 1 243 ? 32.274 1.456 -10.293 1.00 91.62 243 ASP A CA 1
ATOM 1964 C C . ASP A 1 243 ? 30.850 1.723 -10.810 1.00 91.62 243 ASP A C 1
ATOM 1966 O O . ASP A 1 243 ? 29.876 1.804 -10.054 1.00 91.62 243 ASP A O 1
ATOM 1970 N N . LYS A 1 244 ? 30.708 1.876 -12.132 1.00 90.75 244 LYS A N 1
ATOM 1971 C CA . LYS A 1 244 ? 29.399 1.942 -12.786 1.00 90.75 244 LYS A CA 1
ATOM 1972 C C . LYS A 1 244 ? 28.880 0.543 -13.080 1.00 90.75 244 LYS A C 1
ATOM 1974 O O . LYS A 1 244 ? 29.624 -0.335 -13.507 1.00 90.75 244 LYS A O 1
ATOM 1979 N N . ALA A 1 245 ? 27.576 0.364 -12.877 1.00 86.75 245 ALA A N 1
ATOM 1980 C CA . ALA A 1 245 ? 26.904 -0.875 -13.229 1.00 86.75 245 ALA A CA 1
ATOM 1981 C C . ALA A 1 245 ? 27.071 -1.138 -14.737 1.00 86.75 245 ALA A C 1
ATOM 1983 O O . ALA A 1 245 ? 26.809 -0.232 -15.536 1.00 86.75 245 ALA A O 1
ATOM 1984 N N . PRO A 1 246 ? 27.512 -2.341 -15.137 1.00 86.38 246 PRO A N 1
ATOM 1985 C CA . PRO A 1 246 ? 27.619 -2.671 -16.544 1.00 86.38 246 PRO A CA 1
ATOM 1986 C C . PRO A 1 246 ? 26.232 -2.765 -17.181 1.00 86.38 246 PRO A C 1
ATOM 1988 O O . PRO A 1 246 ? 25.248 -3.122 -16.530 1.00 86.38 246 PRO A O 1
ATOM 1991 N N . GLY A 1 247 ? 26.170 -2.475 -18.480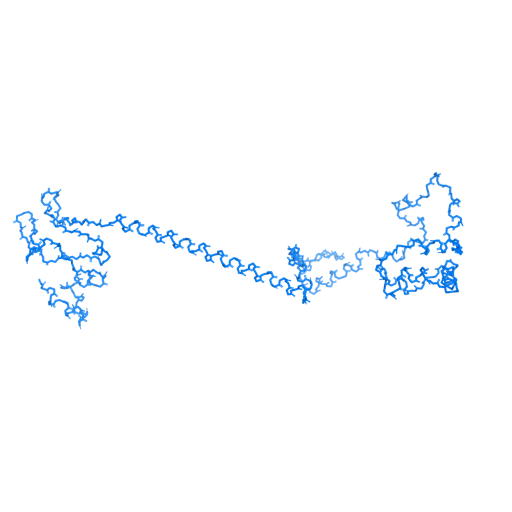 1.00 81.62 247 GLY A N 1
ATOM 1992 C CA . GLY A 1 247 ? 24.974 -2.725 -19.279 1.00 81.62 247 GLY A CA 1
ATOM 1993 C C . GLY A 1 247 ? 24.710 -4.226 -19.490 1.00 81.62 247 GLY A C 1
ATOM 1994 O O . GLY A 1 247 ? 25.447 -5.072 -18.978 1.00 81.62 247 GLY A O 1
ATOM 1995 N N . PRO A 1 248 ? 23.702 -4.586 -20.306 1.00 78.88 248 PRO A N 1
ATOM 1996 C CA . PRO A 1 248 ? 23.318 -5.980 -20.564 1.00 78.88 248 PRO A CA 1
ATOM 1997 C C . PRO A 1 248 ? 24.450 -6.885 -21.080 1.00 78.88 248 PRO A C 1
ATOM 1999 O O . PRO A 1 248 ? 24.401 -8.098 -20.899 1.00 78.88 248 PRO A O 1
ATOM 2002 N N . SER A 1 249 ? 25.485 -6.306 -21.696 1.00 80.50 249 SER A N 1
ATOM 2003 C CA . SER A 1 249 ? 26.674 -7.026 -22.169 1.00 80.50 249 SER A CA 1
ATOM 2004 C C . SER A 1 249 ? 27.641 -7.449 -21.057 1.00 80.50 249 SER A C 1
ATOM 2006 O O . SER A 1 249 ? 28.587 -8.181 -21.335 1.00 80.50 249 SER A O 1
ATOM 2008 N N . MET A 1 250 ? 27.445 -6.972 -19.822 1.00 87.12 250 MET A N 1
ATOM 2009 C CA . MET A 1 250 ? 28.352 -7.150 -18.679 1.00 87.12 250 MET A CA 1
ATOM 2010 C C . MET A 1 250 ? 29.766 -6.561 -18.866 1.00 87.12 250 MET A C 1
ATOM 2012 O O . MET A 1 250 ? 30.647 -6.809 -18.047 1.00 87.12 250 MET A O 1
ATOM 2016 N N . ILE A 1 251 ? 29.993 -5.750 -19.905 1.00 87.88 251 ILE A N 1
ATOM 2017 C CA . ILE A 1 251 ? 31.273 -5.066 -20.135 1.00 87.88 251 ILE A CA 1
ATOM 2018 C C . ILE A 1 251 ? 31.309 -3.789 -19.292 1.00 87.88 251 ILE A C 1
ATOM 2020 O O . ILE A 1 251 ? 30.467 -2.907 -19.469 1.00 87.88 251 ILE A O 1
ATOM 2024 N N . THR A 1 252 ? 32.282 -3.679 -18.388 1.00 92.62 252 THR A N 1
ATOM 2025 C CA . THR A 1 252 ? 32.460 -2.487 -17.545 1.00 92.62 252 THR A CA 1
ATOM 2026 C C . THR A 1 252 ? 33.425 -1.477 -18.175 1.00 92.62 252 THR A C 1
ATOM 2028 O O . THR A 1 252 ? 34.204 -1.803 -19.078 1.00 92.62 252 THR A O 1
ATOM 2031 N N . TYR A 1 253 ? 33.419 -0.238 -17.679 1.00 92.88 253 TYR A N 1
ATOM 2032 C CA . TYR A 1 253 ? 34.370 0.783 -18.126 1.00 92.88 253 TYR A CA 1
ATOM 2033 C C . TYR A 1 253 ? 35.818 0.433 -17.763 1.00 92.88 253 TYR A C 1
ATOM 2035 O O . TYR A 1 253 ? 36.728 0.710 -18.539 1.00 92.88 253 TYR A O 1
ATOM 2043 N N . GLU A 1 254 ? 36.051 -0.238 -16.636 1.00 94.81 254 GLU A N 1
ATOM 2044 C CA . GLU A 1 254 ? 37.370 -0.731 -16.229 1.00 94.81 254 GLU A CA 1
ATOM 2045 C C . GLU A 1 254 ? 37.924 -1.732 -17.245 1.00 94.81 254 GLU A C 1
ATOM 2047 O O . GLU A 1 254 ? 39.103 -1.673 -17.591 1.00 94.81 254 GLU A O 1
ATOM 2052 N N . MET A 1 255 ? 37.071 -2.609 -17.786 1.00 93.38 255 MET A N 1
ATOM 2053 C CA . MET A 1 255 ? 37.481 -3.540 -18.838 1.00 93.38 255 MET A CA 1
ATOM 2054 C C . MET A 1 255 ? 37.942 -2.795 -20.093 1.00 93.38 255 MET A C 1
ATOM 2056 O O . MET A 1 255 ? 38.969 -3.163 -20.658 1.00 93.38 255 MET A O 1
ATOM 2060 N N . LEU A 1 256 ? 37.233 -1.732 -20.499 1.00 92.00 256 LEU A N 1
ATOM 2061 C CA . LEU A 1 256 ? 37.617 -0.896 -21.644 1.00 92.00 256 LEU A CA 1
ATOM 2062 C C . LEU A 1 256 ? 38.932 -0.144 -21.394 1.00 92.00 256 LEU A C 1
ATOM 2064 O O . LEU A 1 256 ? 39.795 -0.107 -22.270 1.00 92.00 256 LEU A O 1
ATOM 2068 N N . LYS A 1 257 ? 39.122 0.393 -20.185 1.00 94.69 257 LYS A N 1
ATOM 2069 C CA . LYS A 1 257 ? 40.355 1.081 -19.767 1.00 94.69 257 LYS A CA 1
ATOM 2070 C C . LYS A 1 257 ? 41.585 0.183 -19.763 1.00 94.69 257 LYS A C 1
ATOM 2072 O O . LYS A 1 257 ? 42.684 0.657 -20.035 1.00 94.69 257 LYS A O 1
ATOM 2077 N N . HIS A 1 258 ? 41.410 -1.094 -19.439 1.00 93.38 258 HIS A N 1
ATOM 2078 C CA . HIS A 1 258 ? 42.495 -2.071 -19.370 1.00 93.38 258 HIS A CA 1
ATOM 2079 C C . HIS A 1 258 ? 42.714 -2.846 -20.677 1.00 93.38 258 HIS A C 1
ATOM 2081 O O . HIS A 1 258 ? 43.530 -3.771 -20.706 1.00 93.38 258 HIS A O 1
ATOM 2087 N N . LEU A 1 259 ? 42.028 -2.484 -21.769 1.00 93.06 259 LEU A N 1
ATOM 2088 C CA . LEU A 1 259 ? 42.272 -3.096 -23.072 1.00 93.06 259 LEU A CA 1
ATOM 2089 C C . LEU A 1 259 ? 43.714 -2.863 -23.532 1.00 93.06 259 LEU A C 1
ATOM 2091 O O . LEU A 1 259 ? 44.241 -1.752 -23.496 1.00 93.06 259 LEU A O 1
ATOM 2095 N N . GLY A 1 260 ? 44.335 -3.926 -24.045 1.00 92.31 260 GLY A N 1
ATOM 2096 C CA . GLY A 1 260 ? 45.611 -3.812 -24.742 1.00 92.31 260 GLY A CA 1
ATOM 2097 C C . GLY A 1 260 ? 45.489 -2.957 -26.014 1.00 92.31 260 GLY A C 1
ATOM 2098 O O . GLY A 1 260 ? 44.397 -2.841 -26.581 1.00 92.31 260 GLY A O 1
ATOM 2099 N N . PRO A 1 261 ? 46.605 -2.402 -26.521 1.00 90.12 261 PRO A N 1
ATOM 2100 C CA . PRO A 1 261 ? 46.599 -1.449 -27.634 1.00 90.12 261 PRO A CA 1
ATOM 2101 C C . PRO A 1 261 ? 45.949 -2.010 -28.907 1.00 90.12 261 PRO A C 1
ATOM 2103 O O . PRO A 1 261 ? 45.186 -1.308 -29.561 1.00 90.12 261 PRO A O 1
ATOM 2106 N N . ASN A 1 262 ? 46.172 -3.291 -29.220 1.00 92.31 262 ASN A N 1
ATOM 2107 C CA . ASN A 1 262 ? 45.583 -3.936 -30.399 1.00 92.31 262 ASN A CA 1
ATOM 2108 C C . ASN A 1 262 ? 44.055 -4.045 -30.299 1.00 92.31 262 ASN A C 1
ATOM 2110 O O . ASN A 1 262 ? 43.347 -3.762 -31.260 1.00 92.31 262 ASN A O 1
ATOM 2114 N N . THR A 1 263 ? 43.535 -4.436 -29.134 1.00 92.38 263 THR A N 1
ATOM 2115 C CA . THR A 1 263 ? 42.088 -4.567 -28.926 1.00 92.38 263 THR A CA 1
ATOM 2116 C C . THR A 1 263 ? 41.420 -3.198 -28.881 1.00 92.38 263 THR A C 1
ATOM 2118 O O . THR A 1 263 ? 40.373 -3.015 -29.491 1.00 92.38 263 THR A O 1
ATOM 2121 N N . SER A 1 264 ? 42.053 -2.219 -28.229 1.00 92.94 264 SER A N 1
ATOM 2122 C CA . SER A 1 264 ? 41.583 -0.830 -28.219 1.00 92.94 264 SER A CA 1
ATOM 2123 C C . SER A 1 264 ? 41.508 -0.249 -29.638 1.00 92.94 264 SER A C 1
ATOM 2125 O O . SER A 1 264 ? 40.506 0.363 -29.996 1.00 92.94 264 SER A O 1
ATOM 2127 N N . ALA A 1 265 ? 42.503 -0.532 -30.488 1.00 92.88 265 ALA A N 1
ATOM 2128 C CA . ALA A 1 265 ? 42.491 -0.126 -31.892 1.00 92.88 265 ALA A CA 1
ATOM 2129 C C . ALA A 1 265 ? 41.352 -0.779 -32.697 1.00 92.88 265 ALA A C 1
ATOM 2131 O O . ALA A 1 265 ? 40.721 -0.107 -33.507 1.00 92.88 265 ALA A O 1
ATOM 2132 N N . LEU A 1 266 ? 41.041 -2.059 -32.462 1.00 94.50 266 LEU A N 1
ATOM 2133 C CA . LEU A 1 266 ? 39.907 -2.728 -33.118 1.00 94.50 266 LEU A CA 1
ATOM 2134 C C . LEU A 1 266 ? 38.558 -2.124 -32.709 1.00 94.50 266 LEU A C 1
ATOM 2136 O O . LEU A 1 266 ? 37.686 -1.946 -33.559 1.00 94.50 266 LEU A O 1
ATOM 2140 N N . VAL A 1 267 ? 38.391 -1.780 -31.428 1.00 93.19 267 VAL A N 1
ATOM 2141 C CA . VAL A 1 267 ? 37.180 -1.096 -30.949 1.00 93.19 267 VAL A CA 1
ATOM 2142 C C . VAL A 1 267 ? 37.074 0.296 -31.570 1.00 93.19 267 VAL A C 1
ATOM 2144 O O . VAL A 1 267 ? 35.997 0.672 -32.024 1.00 93.19 267 VAL A O 1
ATOM 2147 N N . LEU A 1 268 ? 38.185 1.031 -31.669 1.00 95.19 268 LEU A N 1
ATOM 2148 C CA . LEU A 1 268 ? 38.203 2.322 -32.349 1.00 95.19 268 LEU A CA 1
ATOM 2149 C C . LEU A 1 268 ? 37.802 2.192 -33.824 1.00 95.19 268 LEU A C 1
ATOM 2151 O O . LEU A 1 268 ? 36.949 2.946 -34.273 1.00 95.19 268 LEU A O 1
ATOM 2155 N N . ILE A 1 269 ? 38.334 1.212 -34.561 1.00 95.44 269 ILE A N 1
ATOM 2156 C CA . ILE A 1 269 ? 37.951 0.965 -35.964 1.00 95.44 269 ILE A CA 1
ATOM 2157 C C . ILE A 1 269 ? 36.446 0.703 -36.084 1.00 95.44 269 ILE A C 1
ATOM 2159 O O . ILE A 1 269 ? 35.806 1.221 -37.001 1.00 95.44 269 ILE A O 1
ATOM 2163 N N . LEU A 1 270 ? 35.866 -0.069 -35.159 1.00 93.00 270 LEU A N 1
ATOM 2164 C CA . LEU A 1 270 ? 34.424 -0.309 -35.123 1.00 93.00 270 LEU A CA 1
ATOM 2165 C C . LEU A 1 270 ? 33.649 1.000 -34.922 1.00 93.00 270 LEU A C 1
ATOM 2167 O O . LEU A 1 270 ? 32.739 1.286 -35.693 1.00 93.00 270 LEU A O 1
ATOM 2171 N N . VAL A 1 271 ? 34.035 1.813 -33.933 1.00 93.06 271 VAL A N 1
ATOM 2172 C CA . VAL A 1 271 ? 33.393 3.109 -33.659 1.00 93.06 271 VAL A CA 1
ATOM 2173 C C . VAL A 1 271 ? 33.512 4.035 -34.866 1.00 93.06 271 VAL A C 1
ATOM 2175 O O . VAL A 1 271 ? 32.507 4.561 -35.327 1.00 93.06 271 VAL A O 1
ATOM 2178 N N . GLN A 1 272 ? 34.711 4.189 -35.427 1.00 94.81 272 GLN A N 1
ATOM 2179 C CA . GLN A 1 272 ? 34.936 5.007 -36.618 1.00 94.81 272 GLN A CA 1
ATOM 2180 C C . GLN A 1 272 ? 34.085 4.518 -37.792 1.00 94.81 272 GLN A C 1
ATOM 2182 O O . GLN A 1 272 ? 33.531 5.338 -38.518 1.00 94.81 272 GLN A O 1
ATOM 2187 N N . SER A 1 273 ? 33.933 3.204 -37.968 1.00 93.81 273 SER A N 1
ATOM 2188 C CA . SER A 1 273 ? 33.076 2.645 -39.018 1.00 93.81 273 SER A CA 1
ATOM 2189 C C . SER A 1 273 ? 31.623 3.091 -38.851 1.00 93.81 273 SER A C 1
ATOM 2191 O O . SER A 1 273 ? 31.039 3.535 -39.834 1.00 93.81 273 SER A O 1
ATOM 2193 N N . CYS A 1 274 ? 31.081 3.084 -37.626 1.00 92.62 274 CYS A N 1
ATOM 2194 C CA . CYS A 1 274 ? 29.722 3.568 -37.353 1.00 92.62 274 CYS A CA 1
ATOM 2195 C C . CYS A 1 274 ? 29.525 5.042 -37.751 1.00 92.62 274 CYS A C 1
ATOM 2197 O O . CYS A 1 274 ? 28.468 5.399 -38.265 1.00 92.62 274 CYS A O 1
ATOM 2199 N N . PHE A 1 275 ? 30.533 5.900 -37.546 1.00 90.75 275 PHE A N 1
ATOM 2200 C CA . PHE A 1 275 ? 30.473 7.311 -37.959 1.00 90.75 275 PHE A CA 1
ATOM 2201 C C . PHE A 1 275 ? 30.478 7.464 -39.486 1.00 90.75 275 PHE A C 1
ATOM 2203 O O . PHE A 1 275 ? 29.683 8.226 -40.027 1.00 90.75 275 PHE A O 1
ATOM 2210 N N . HIS A 1 276 ? 31.320 6.706 -40.194 1.00 89.69 276 HIS A N 1
ATOM 2211 C CA . HIS A 1 276 ? 31.396 6.784 -41.658 1.00 89.69 276 HIS A CA 1
ATOM 2212 C C . HIS A 1 276 ? 30.153 6.222 -42.356 1.00 89.69 276 HIS A C 1
ATOM 2214 O O . HIS A 1 276 ? 29.762 6.728 -43.406 1.00 89.69 276 HIS A O 1
ATOM 2220 N N . THR A 1 277 ? 29.554 5.157 -41.818 1.00 89.44 277 THR A N 1
ATOM 2221 C CA . THR A 1 277 ? 28.382 4.506 -42.425 1.00 89.44 277 THR A CA 1
ATOM 2222 C C . THR A 1 277 ? 27.056 5.062 -41.918 1.00 89.44 277 THR A C 1
ATOM 2224 O O . THR A 1 277 ? 26.020 4.742 -42.498 1.00 89.44 277 THR A O 1
ATOM 2227 N N . ALA A 1 278 ? 27.079 5.861 -40.845 1.00 86.75 278 ALA A N 1
ATOM 2228 C CA . ALA A 1 278 ? 25.901 6.261 -40.076 1.00 86.75 278 ALA A CA 1
ATOM 2229 C C . ALA A 1 278 ? 25.030 5.064 -39.633 1.00 86.75 278 ALA A C 1
ATOM 2231 O O . ALA A 1 278 ? 23.824 5.207 -39.425 1.00 86.75 278 ALA A O 1
ATOM 2232 N N . ASP A 1 279 ? 25.639 3.882 -39.486 1.00 87.50 279 ASP A N 1
ATOM 2233 C CA . ASP A 1 279 ? 24.963 2.648 -39.091 1.00 87.50 279 ASP A CA 1
ATOM 2234 C C . ASP A 1 279 ? 25.467 2.172 -37.727 1.00 87.50 279 ASP A C 1
ATOM 2236 O O . ASP A 1 279 ? 26.670 2.091 -37.477 1.00 87.50 279 ASP A O 1
ATOM 2240 N N . ILE A 1 280 ? 24.529 1.869 -36.832 1.00 86.62 280 ILE A N 1
ATOM 2241 C CA . ILE A 1 280 ? 24.797 1.482 -35.446 1.00 86.62 280 ILE A CA 1
ATOM 2242 C C . ILE A 1 280 ? 24.232 0.076 -35.237 1.00 86.62 280 ILE A C 1
ATOM 2244 O O . ILE A 1 280 ? 23.060 -0.141 -35.551 1.00 86.62 280 ILE A O 1
ATOM 2248 N N . PRO A 1 281 ? 24.998 -0.866 -34.652 1.00 83.88 281 PRO A N 1
ATOM 2249 C CA . PRO A 1 281 ? 24.517 -2.221 -34.406 1.00 83.88 281 PRO A CA 1
ATOM 2250 C C . PRO A 1 281 ? 23.173 -2.250 -33.667 1.00 83.88 281 PRO A C 1
ATOM 2252 O O . PRO A 1 281 ? 23.019 -1.641 -32.608 1.00 83.88 281 PRO A O 1
ATOM 2255 N N . ASP A 1 282 ? 22.212 -3.021 -34.176 1.00 80.12 282 ASP A N 1
ATOM 2256 C CA . ASP A 1 282 ? 20.850 -3.074 -33.623 1.00 80.12 282 ASP A CA 1
ATOM 2257 C C . ASP A 1 282 ? 20.803 -3.510 -32.155 1.00 80.12 282 ASP A C 1
ATOM 2259 O O . ASP A 1 282 ? 19.981 -3.019 -31.384 1.00 80.12 282 ASP A O 1
ATOM 2263 N N . LEU A 1 283 ? 21.735 -4.368 -31.732 1.00 75.12 283 LEU A N 1
ATOM 2264 C CA . LEU A 1 283 ? 21.870 -4.789 -30.335 1.00 75.12 283 LEU A CA 1
ATOM 2265 C C . LEU A 1 283 ? 22.191 -3.622 -29.385 1.00 75.12 283 LEU A C 1
ATOM 2267 O O . LEU A 1 283 ? 21.864 -3.699 -28.205 1.00 75.12 283 LEU A O 1
ATOM 2271 N N . TRP A 1 284 ? 22.800 -2.536 -29.874 1.00 73.19 284 TRP A N 1
ATOM 2272 C CA . TRP A 1 284 ? 23.057 -1.332 -29.073 1.00 73.19 284 TRP A CA 1
ATOM 2273 C C . TRP A 1 284 ? 21.800 -0.466 -28.926 1.00 73.19 284 TRP A C 1
ATOM 2275 O O . TRP A 1 284 ? 21.689 0.290 -27.965 1.00 73.19 284 TRP A O 1
ATOM 2285 N N . ARG A 1 285 ? 20.828 -0.607 -29.840 1.00 66.69 285 ARG A N 1
ATOM 2286 C CA . ARG A 1 285 ? 19.539 0.105 -29.799 1.00 66.69 285 ARG A CA 1
ATOM 2287 C C . ARG A 1 285 ? 18.518 -0.547 -28.864 1.00 66.69 285 ARG A C 1
ATOM 2289 O O . ARG A 1 285 ? 17.576 0.111 -28.454 1.00 66.69 285 ARG A O 1
ATOM 2296 N N . GLN A 1 286 ? 18.707 -1.820 -28.516 1.00 62.28 286 GLN A N 1
ATOM 2297 C CA . GLN A 1 286 ? 17.794 -2.591 -27.659 1.00 62.28 286 GLN A CA 1
ATOM 2298 C C . GLN A 1 286 ? 18.010 -2.361 -26.149 1.00 62.28 286 GLN A C 1
ATOM 2300 O O . GLN A 1 286 ? 17.281 -2.929 -25.339 1.00 62.28 286 GLN A O 1
ATOM 2305 N N . ALA A 1 287 ? 19.022 -1.573 -25.767 1.00 49.66 287 ALA A N 1
ATOM 2306 C CA . ALA A 1 287 ? 19.424 -1.347 -24.374 1.00 49.66 287 ALA A CA 1
ATOM 2307 C C . ALA A 1 287 ? 19.014 0.031 -23.804 1.00 49.66 287 ALA A C 1
ATOM 2309 O O . ALA A 1 287 ? 19.450 0.376 -22.704 1.00 49.66 287 ALA A O 1
ATOM 2310 N N . MET A 1 288 ? 18.199 0.801 -24.534 1.00 41.12 288 MET A N 1
ATOM 2311 C CA . MET A 1 288 ? 17.537 2.032 -24.071 1.00 41.12 288 MET A CA 1
ATOM 2312 C C . MET A 1 288 ? 16.028 1.814 -23.997 1.00 41.12 288 MET A C 1
ATOM 2314 O O . MET A 1 288 ? 15.413 2.392 -23.075 1.00 41.12 288 MET A O 1
#

Organism: NCBI:txid588596

Foldseek 3Di:
DDVVVLVCCVVPPVVVCCDPVNVVVNVCVVVQKDWDDFPPDDVAPAWADQDPDIHGDDTDIDHPVQNVFFPGKDWDHCVVPHNDPDTDIDTDGPVVVVVVVVVVVVVVVVVVVVVVVVVVVVVVVVVVVVVLVVCVVVPVPVNVCVVVVPDPPDDDCQWDWDDDPVHIDIDRDPVVRVVVVVVCVVPVPPPPPDDPPDLVPDDPVSVVVPPDDPPDDPVVCVCVLPQDDPVRLLVVLCPDDPPDQDFPVRDGSVNLNPDDPVVSVVVSVVRNVCSVVVDDDVVVVVRD

pLDDT: mean 82.54, std 12.74, range [41.12, 98.25]